Protein AF-A0AAN9KKT0-F1 (afdb_monomer_lite)

Structure (mmCIF, N/CA/C/O backbone):
data_AF-A0AAN9KKT0-F1
#
_entry.id   AF-A0AAN9KKT0-F1
#
loop_
_atom_site.group_PDB
_atom_site.id
_atom_site.type_symbol
_atom_site.label_atom_id
_atom_site.label_alt_id
_atom_site.label_comp_id
_atom_site.label_asym_id
_atom_site.label_entity_id
_atom_site.label_seq_id
_atom_site.pdbx_PDB_ins_code
_atom_site.Cartn_x
_atom_site.Cartn_y
_atom_site.Cartn_z
_atom_site.occupancy
_atom_site.B_iso_or_equiv
_atom_site.auth_seq_id
_atom_site.auth_comp_id
_atom_site.auth_asym_id
_atom_site.auth_atom_id
_atom_site.pdbx_PDB_model_num
ATOM 1 N N . MET A 1 1 ? -0.673 6.287 21.574 1.00 45.97 1 MET A N 1
ATOM 2 C CA . MET A 1 1 ? -1.962 5.770 21.072 1.00 45.97 1 MET A CA 1
ATOM 3 C C . MET A 1 1 ? -1.939 6.005 19.570 1.00 45.97 1 MET A C 1
ATOM 5 O O . MET A 1 1 ? -1.641 7.125 19.184 1.00 45.97 1 MET A O 1
ATOM 9 N N . GLU A 1 2 ? -2.042 4.964 18.741 1.00 56.12 2 GLU A N 1
ATOM 10 C CA . GLU A 1 2 ? -1.977 5.118 17.274 1.00 56.12 2 GLU A CA 1
ATOM 11 C C . GLU A 1 2 ? -3.222 5.914 16.830 1.00 56.12 2 GLU A C 1
ATOM 13 O O . GLU A 1 2 ? -4.337 5.534 17.183 1.00 56.12 2 GLU A O 1
ATOM 18 N N . GLU A 1 3 ? -3.044 7.058 16.163 1.00 74.50 3 GLU A N 1
ATOM 19 C CA . GLU A 1 3 ? -4.158 7.914 15.727 1.00 74.50 3 GLU A CA 1
ATOM 20 C C . GLU A 1 3 ? -4.875 7.251 14.545 1.00 74.50 3 GLU A C 1
ATOM 22 O O . GLU A 1 3 ? -4.300 7.064 13.473 1.00 74.50 3 GLU A O 1
ATOM 27 N N . TRP A 1 4 ? -6.128 6.850 14.755 1.00 85.38 4 TRP A N 1
ATOM 28 C CA . TRP A 1 4 ? -7.004 6.364 13.690 1.00 85.38 4 TRP A CA 1
ATOM 29 C C . TRP A 1 4 ? -7.695 7.557 13.036 1.00 85.38 4 TRP A C 1
ATOM 31 O O . TRP A 1 4 ? -8.207 8.424 13.742 1.00 85.38 4 TRP A O 1
ATOM 41 N N . GLY A 1 5 ? -7.744 7.582 11.705 1.00 87.12 5 GLY A N 1
ATOM 42 C CA . GLY A 1 5 ? -8.541 8.552 10.967 1.00 87.12 5 GLY A CA 1
ATOM 43 C C . GLY A 1 5 ? -10.008 8.133 10.855 1.00 87.12 5 GLY A C 1
ATOM 44 O O . GLY A 1 5 ? -10.394 6.995 11.142 1.00 87.12 5 GLY A O 1
ATOM 45 N N . THR A 1 6 ? -10.839 9.056 10.366 1.00 90.25 6 THR A N 1
ATOM 46 C CA . THR A 1 6 ? -12.280 8.831 10.144 1.00 90.25 6 THR A CA 1
ATOM 47 C C . THR A 1 6 ? -12.550 7.695 9.154 1.00 90.25 6 THR A C 1
ATOM 49 O O . THR A 1 6 ? -13.592 7.045 9.210 1.00 90.25 6 THR A O 1
ATOM 52 N N . TRP A 1 7 ? -11.613 7.426 8.237 1.00 89.06 7 TRP A N 1
ATOM 53 C CA . TRP A 1 7 ? -11.705 6.304 7.308 1.00 89.06 7 TRP A CA 1
ATOM 54 C C . TRP A 1 7 ? -11.554 4.964 8.028 1.00 89.06 7 TRP A C 1
ATOM 56 O O . TRP A 1 7 ? -12.379 4.072 7.843 1.00 89.06 7 TRP A O 1
ATOM 66 N N . GLU A 1 8 ? -10.524 4.820 8.858 1.00 90.31 8 GLU A N 1
ATOM 67 C CA . GLU A 1 8 ? -10.282 3.609 9.638 1.00 90.31 8 GLU A CA 1
ATOM 68 C C . GLU A 1 8 ? -11.444 3.338 10.603 1.00 90.31 8 GLU A C 1
ATOM 70 O O . GLU A 1 8 ? -11.925 2.206 10.695 1.00 90.31 8 GLU A O 1
ATOM 75 N N . GLU A 1 9 ? -11.944 4.383 11.269 1.00 92.44 9 GLU A N 1
ATOM 76 C CA . GLU A 1 9 ? -13.117 4.301 12.144 1.00 92.44 9 GLU A CA 1
ATOM 77 C C . GLU A 1 9 ? -14.378 3.884 11.368 1.00 92.44 9 GLU A C 1
ATOM 79 O O . GLU A 1 9 ? -15.144 3.041 11.840 1.00 92.44 9 GLU A O 1
ATOM 84 N N . LEU A 1 10 ? -14.574 4.399 10.148 1.00 93.44 10 LEU A N 1
ATOM 85 C CA . LEU A 1 10 ? -15.693 4.013 9.285 1.00 93.44 10 LEU A CA 1
ATOM 86 C C . LEU A 1 10 ? -15.617 2.538 8.861 1.00 93.44 10 LEU A C 1
ATOM 88 O O . LEU A 1 10 ? -16.637 1.843 8.847 1.00 93.44 10 LEU A O 1
ATOM 92 N N . VAL A 1 11 ? -14.421 2.048 8.524 1.00 92.25 11 VAL A N 1
ATOM 93 C CA . VAL A 1 11 ? -14.202 0.636 8.173 1.00 92.25 11 VAL A CA 1
ATOM 94 C C . VAL A 1 11 ? -14.481 -0.264 9.379 1.00 92.25 11 VAL A C 1
ATOM 96 O O . VAL A 1 11 ? -15.209 -1.250 9.237 1.00 92.25 11 VAL A O 1
ATOM 99 N N . LEU A 1 12 ? -13.986 0.101 10.569 1.00 93.31 12 LEU A N 1
ATOM 100 C CA . LEU A 1 12 ? -14.282 -0.597 11.825 1.00 93.31 12 LEU A CA 1
ATOM 101 C C . LEU A 1 12 ? -15.780 -0.657 12.100 1.00 93.31 12 LEU A C 1
ATOM 103 O O . LEU A 1 12 ? -16.320 -1.742 12.314 1.00 93.31 12 LEU A O 1
ATOM 107 N N . GLY A 1 13 ? -16.461 0.489 12.044 1.00 93.94 13 GLY A N 1
ATOM 108 C CA . GLY A 1 13 ? -17.899 0.550 12.268 1.00 93.94 13 GLY A CA 1
ATOM 109 C C . GLY A 1 13 ? -18.668 -0.316 11.272 1.00 93.94 13 GLY A C 1
ATOM 110 O O . GLY A 1 13 ? -19.543 -1.082 11.666 1.00 93.94 13 GLY A O 1
ATOM 111 N N . GLY A 1 14 ? -18.279 -0.294 9.995 1.00 93.44 14 GLY A N 1
ATOM 112 C CA . GLY A 1 14 ? -18.892 -1.131 8.967 1.00 93.44 14 GLY A CA 1
ATOM 113 C C . GLY A 1 14 ? -18.712 -2.629 9.217 1.00 93.44 14 GLY A C 1
ATOM 114 O O . GLY A 1 14 ? -19.657 -3.390 9.014 1.00 93.44 14 GLY A O 1
ATOM 115 N N . ALA A 1 15 ? -17.528 -3.057 9.658 1.00 94.31 15 ALA A N 1
ATOM 116 C CA . ALA A 1 15 ? -17.268 -4.454 9.994 1.00 94.31 15 ALA A CA 1
ATOM 117 C C . ALA A 1 15 ? -18.093 -4.900 11.213 1.00 94.31 15 ALA A C 1
ATOM 119 O O . ALA A 1 15 ? -18.741 -5.945 11.163 1.00 94.31 15 ALA A O 1
ATOM 120 N N . VAL A 1 16 ? -18.162 -4.080 12.265 1.00 95.25 16 VAL A N 1
ATOM 121 C CA . VAL A 1 16 ? -18.988 -4.371 13.449 1.00 95.25 16 VAL A CA 1
ATOM 122 C C . VAL A 1 16 ? -20.478 -4.429 13.099 1.00 95.25 16 VAL A C 1
ATOM 124 O O . VAL A 1 16 ? -21.181 -5.303 13.594 1.00 95.25 16 VAL A O 1
ATOM 127 N N . MET A 1 17 ? -20.970 -3.582 12.189 1.00 93.12 17 MET A N 1
ATOM 128 C CA . MET A 1 17 ? -22.363 -3.651 11.719 1.00 93.12 17 MET A CA 1
ATOM 129 C C . MET A 1 17 ? -22.696 -4.959 10.982 1.00 93.12 17 MET A C 1
ATOM 131 O O . MET A 1 17 ? -23.860 -5.348 10.940 1.00 93.12 17 MET A O 1
ATOM 135 N N . ARG A 1 18 ? -21.701 -5.640 10.394 1.00 94.25 18 ARG A N 1
ATOM 136 C CA . ARG A 1 18 ? -21.887 -6.921 9.689 1.00 94.25 18 ARG A CA 1
ATOM 137 C C . ARG A 1 18 ? -21.742 -8.134 10.603 1.00 94.25 18 ARG A C 1
ATOM 139 O O . ARG A 1 18 ? -22.552 -9.050 10.513 1.00 94.25 18 ARG A O 1
ATOM 146 N N . TYR A 1 19 ? -20.708 -8.155 11.444 1.00 94.00 19 TYR A N 1
ATOM 147 C CA . TYR A 1 19 ? -20.338 -9.336 12.240 1.00 94.00 19 TYR A CA 1
ATOM 148 C C . TYR A 1 19 ? -20.713 -9.230 13.721 1.00 94.00 19 TYR A C 1
ATOM 150 O O . TYR A 1 19 ? -20.638 -10.214 14.454 1.00 94.00 19 TYR A O 1
ATOM 158 N N . GLY A 1 20 ? -21.126 -8.047 14.175 1.00 93.56 20 GLY A N 1
ATOM 159 C CA . GLY A 1 20 ? -21.383 -7.763 15.580 1.00 93.56 20 GLY A CA 1
ATOM 160 C C . GLY A 1 20 ? -20.103 -7.669 16.414 1.00 93.56 20 GLY A C 1
ATOM 161 O O . GLY A 1 20 ? -18.992 -7.552 15.901 1.00 93.56 20 GLY A O 1
ATOM 162 N N . THR A 1 21 ? -20.274 -7.707 17.737 1.00 94.94 21 THR A N 1
ATOM 163 C CA . THR A 1 21 ? -19.194 -7.552 18.731 1.00 94.94 21 THR A CA 1
ATOM 164 C C . THR A 1 21 ? -18.846 -8.857 19.456 1.00 94.94 21 THR A C 1
ATOM 166 O O . THR A 1 21 ? -18.197 -8.818 20.501 1.00 94.94 21 THR A O 1
ATOM 169 N N . GLN A 1 22 ? -19.326 -9.999 18.947 1.00 92.44 22 GLN A N 1
ATOM 170 C CA . GLN A 1 22 ? -19.174 -11.313 19.589 1.00 92.44 22 GLN A CA 1
ATOM 171 C C . GLN A 1 22 ? -17.834 -11.979 19.256 1.00 92.44 22 GLN A C 1
ATOM 173 O O . GLN A 1 22 ? -17.240 -12.615 20.120 1.00 92.44 22 GLN A O 1
ATOM 178 N N . ASP A 1 23 ? -17.337 -11.799 18.028 1.00 92.19 23 ASP A N 1
ATOM 179 C CA . ASP A 1 23 ? -16.043 -12.329 17.593 1.00 92.19 23 ASP A CA 1
ATOM 180 C C . ASP A 1 23 ? -15.210 -11.249 16.891 1.00 92.19 23 ASP A C 1
ATOM 182 O O . ASP A 1 23 ? -15.352 -10.958 15.700 1.00 92.19 23 ASP A O 1
ATOM 186 N N . TRP A 1 24 ? -14.301 -10.653 17.661 1.00 94.88 24 TRP A N 1
ATOM 187 C CA . TRP A 1 24 ? -13.394 -9.607 17.192 1.00 94.88 24 TRP A CA 1
ATOM 188 C C . TRP A 1 24 ? -12.315 -10.122 16.235 1.00 94.88 24 TRP A C 1
ATOM 190 O O . TRP A 1 24 ? -11.680 -9.318 15.554 1.00 94.88 24 TRP A O 1
ATOM 200 N N . SER A 1 25 ? -12.125 -11.440 16.134 1.00 93.12 25 SER A N 1
ATOM 201 C CA . SER A 1 25 ? -11.151 -12.048 15.223 1.00 93.12 25 SER A CA 1
ATOM 202 C C . SER A 1 25 ? -11.542 -11.818 13.767 1.00 93.12 25 SER A C 1
ATOM 204 O O . SER A 1 25 ? -10.697 -11.466 12.945 1.00 93.12 25 SER A O 1
ATOM 206 N N . ILE A 1 26 ? -12.835 -11.953 13.457 1.00 91.69 26 ILE A N 1
ATOM 207 C CA . ILE A 1 26 ? -13.377 -11.745 12.108 1.00 91.69 26 ILE A CA 1
ATOM 208 C C . ILE A 1 26 ? -13.319 -10.259 11.734 1.00 91.69 26 ILE A C 1
ATOM 210 O O . ILE A 1 26 ? -12.900 -9.916 10.629 1.00 91.69 26 ILE A O 1
ATOM 214 N N . VAL A 1 27 ? -13.667 -9.375 12.676 1.00 93.25 27 VAL A N 1
ATOM 215 C CA . VAL A 1 27 ? -13.578 -7.916 12.495 1.00 93.25 27 VAL A CA 1
ATOM 216 C C . VAL A 1 27 ? -12.133 -7.500 12.219 1.00 93.25 27 VAL A C 1
ATOM 218 O O . VAL A 1 27 ? -11.865 -6.830 11.223 1.00 93.25 27 VAL A O 1
ATOM 221 N N . ALA A 1 28 ? -11.188 -7.943 13.052 1.00 90.94 28 ALA A N 1
ATOM 222 C CA . ALA A 1 28 ? -9.773 -7.649 12.864 1.00 90.94 28 ALA A CA 1
ATOM 223 C C . ALA A 1 28 ? -9.263 -8.178 11.519 1.00 90.94 28 ALA A C 1
ATOM 225 O O . ALA A 1 28 ? -8.614 -7.436 10.787 1.00 90.94 28 ALA A O 1
ATOM 226 N N . LEU A 1 29 ? -9.600 -9.420 11.152 1.00 87.81 29 LEU A N 1
ATOM 227 C CA . LEU A 1 29 ? -9.201 -10.002 9.871 1.00 87.81 29 LEU A CA 1
ATOM 228 C C . LEU A 1 29 ? -9.711 -9.171 8.688 1.00 87.81 29 LEU A C 1
ATOM 230 O O . LEU A 1 29 ? -8.945 -8.873 7.772 1.00 87.81 29 LEU A O 1
ATOM 234 N N . GLU A 1 30 ? -10.975 -8.747 8.709 1.00 88.00 30 GLU A N 1
ATOM 235 C CA . GLU A 1 30 ? -11.519 -7.905 7.645 1.00 88.00 30 GLU A CA 1
ATOM 236 C C . GLU A 1 30 ? -10.774 -6.574 7.542 1.00 88.00 30 GLU A C 1
ATOM 238 O O . GLU A 1 30 ? -10.353 -6.197 6.444 1.00 88.00 30 GLU A O 1
ATOM 243 N N . LEU A 1 31 ? -10.521 -5.904 8.667 1.00 87.75 31 LEU A N 1
ATOM 244 C CA . LEU A 1 31 ? -9.762 -4.657 8.674 1.00 87.75 31 LEU A CA 1
ATOM 245 C C . LEU A 1 31 ? -8.347 -4.879 8.129 1.00 87.75 31 LEU A C 1
ATOM 247 O O . LEU A 1 31 ? -7.903 -4.135 7.256 1.00 87.75 31 LEU A O 1
ATOM 251 N N . GLN A 1 32 ? -7.660 -5.952 8.522 1.00 84.56 32 GLN A N 1
ATOM 252 C CA . GLN A 1 32 ? -6.346 -6.296 7.964 1.00 84.56 32 GLN A CA 1
ATOM 253 C C . GLN A 1 32 ? -6.376 -6.473 6.436 1.00 84.56 32 GLN A C 1
ATOM 255 O O . GLN A 1 32 ? -5.386 -6.181 5.761 1.00 84.56 32 GLN A O 1
ATOM 260 N N . THR A 1 33 ? -7.502 -6.921 5.869 1.00 77.50 33 THR A N 1
ATOM 261 C CA . THR A 1 33 ? -7.666 -7.052 4.412 1.00 77.50 33 THR A CA 1
ATOM 262 C C . THR A 1 33 ? -8.108 -5.767 3.702 1.00 77.50 33 THR A C 1
ATOM 264 O O . THR A 1 33 ? -7.716 -5.548 2.551 1.00 77.50 33 THR A O 1
ATOM 267 N N . GLN A 1 34 ? -8.904 -4.912 4.354 1.00 72.25 34 GLN A N 1
ATOM 268 C CA . GLN A 1 34 ? -9.498 -3.706 3.760 1.00 72.25 34 GLN A CA 1
ATOM 269 C C . GLN A 1 34 ? -8.635 -2.453 3.933 1.00 72.25 34 GLN A C 1
ATOM 271 O O . GLN A 1 34 ? -8.549 -1.636 3.011 1.00 72.25 34 GLN A O 1
ATOM 276 N N . THR A 1 35 ? -7.940 -2.298 5.062 1.00 63.94 35 THR A N 1
ATOM 277 C CA . THR A 1 35 ? -7.017 -1.176 5.268 1.00 63.94 35 THR A CA 1
ATOM 278 C C . THR A 1 35 ? -5.709 -1.424 4.519 1.00 63.94 35 THR A C 1
ATOM 280 O O . THR A 1 35 ? -4.770 -2.031 5.016 1.00 63.94 35 THR A O 1
ATOM 283 N N . ARG A 1 36 ? -5.615 -0.911 3.287 1.00 59.66 36 ARG A N 1
ATOM 284 C CA . ARG A 1 36 ? -4.360 -0.889 2.507 1.00 59.66 36 ARG A CA 1
ATOM 285 C C . ARG A 1 36 ? -3.324 0.130 3.011 1.00 59.66 36 ARG A C 1
ATOM 287 O O . ARG A 1 36 ? -2.250 0.221 2.422 1.00 59.66 36 ARG A O 1
ATOM 294 N N . ILE A 1 37 ? -3.657 0.911 4.039 1.00 49.88 37 ILE A N 1
ATOM 295 C CA . ILE A 1 37 ? -2.885 2.081 4.491 1.00 49.88 37 ILE A CA 1
ATOM 296 C C . ILE A 1 37 ? -2.374 1.902 5.928 1.00 49.88 37 ILE A C 1
ATOM 298 O O . ILE A 1 37 ? -1.235 2.272 6.217 1.00 49.88 37 ILE A O 1
ATOM 302 N N . VAL A 1 38 ? -3.151 1.254 6.800 1.00 56.22 38 VAL A N 1
ATOM 303 C CA . VAL A 1 38 ? -2.700 0.863 8.141 1.00 56.22 38 VAL A CA 1
ATOM 304 C C . VAL A 1 38 ? -1.909 -0.436 8.030 1.00 56.22 38 VAL A C 1
ATOM 306 O O . VAL A 1 38 ? -2.288 -1.340 7.287 1.00 56.22 38 VAL A O 1
ATOM 309 N N . SER A 1 39 ? -0.776 -0.520 8.730 1.00 58.59 39 SER A N 1
ATOM 310 C CA . SER A 1 39 ? 0.015 -1.751 8.793 1.00 58.59 39 SER A CA 1
ATOM 311 C C . SER A 1 39 ? -0.912 -2.908 9.197 1.00 58.59 39 SER A C 1
ATOM 313 O O . SER A 1 39 ? -1.439 -2.869 10.309 1.00 58.59 39 SER A O 1
ATOM 315 N N . PRO A 1 40 ? -1.091 -3.962 8.374 1.00 58.16 40 PRO A N 1
ATOM 316 C CA . PRO A 1 40 ? -2.002 -5.077 8.676 1.00 58.16 40 PRO A CA 1
ATOM 317 C C . PRO A 1 40 ? -1.649 -5.824 9.970 1.00 58.16 40 PRO A C 1
ATOM 319 O O . PRO A 1 40 ? -2.335 -6.746 10.3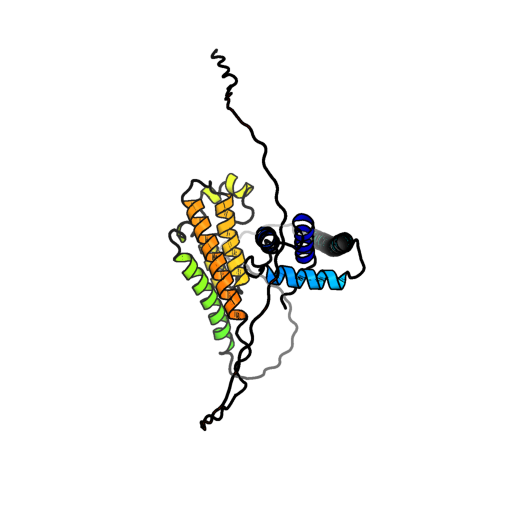82 1.00 58.16 40 PRO A O 1
ATOM 322 N N . PHE A 1 41 ? -0.533 -5.472 10.600 1.00 57.44 41 PHE A N 1
ATOM 323 C CA . PHE A 1 41 ? 0.026 -6.164 11.740 1.00 57.44 41 PHE A CA 1
ATOM 324 C C . PHE A 1 41 ? -0.188 -5.457 13.084 1.00 57.44 41 PHE A C 1
ATOM 326 O O . PHE A 1 41 ? 0.205 -6.032 14.095 1.00 57.44 41 PHE A O 1
ATOM 333 N N . THR A 1 42 ? -0.765 -4.248 13.108 1.00 67.81 42 THR A N 1
ATOM 334 C CA . THR A 1 42 ? -1.146 -3.545 14.354 1.00 67.81 42 THR A CA 1
ATOM 335 C C . THR A 1 42 ? -2.634 -3.693 14.688 1.00 67.81 42 THR A C 1
ATOM 337 O O . THR A 1 42 ? -3.058 -3.388 15.798 1.00 67.81 42 THR A O 1
ATOM 340 N N . LEU A 1 43 ? -3.425 -4.229 13.757 1.00 81.06 43 LEU A N 1
ATOM 341 C CA . LEU A 1 43 ? -4.857 -4.476 13.907 1.00 81.06 43 LEU A CA 1
ATOM 342 C C . LEU A 1 43 ? -5.114 -5.841 14.545 1.00 81.06 43 LEU A C 1
ATOM 344 O O . LEU A 1 43 ? -5.411 -6.816 13.857 1.00 81.06 43 LEU A O 1
ATOM 348 N N . THR A 1 44 ? -4.970 -5.920 15.865 1.00 88.19 44 THR A N 1
ATOM 349 C CA . THR A 1 44 ? -5.380 -7.106 16.628 1.00 88.19 44 THR A CA 1
ATOM 350 C C . THR A 1 44 ? -6.856 -7.006 17.038 1.00 88.19 44 THR A C 1
ATOM 352 O O . THR A 1 44 ? -7.418 -5.901 17.036 1.00 88.19 44 THR A O 1
ATOM 355 N N . PRO A 1 45 ? -7.510 -8.129 17.392 1.00 92.88 45 PRO A N 1
ATOM 356 C CA . PRO A 1 45 ? -8.869 -8.119 17.939 1.00 92.88 45 PRO A CA 1
ATOM 357 C C . PRO A 1 45 ? -9.027 -7.150 19.119 1.00 92.88 45 PRO A C 1
ATOM 359 O O . PRO A 1 45 ? -10.015 -6.421 19.200 1.00 92.88 45 PRO A O 1
ATOM 362 N N . GLU A 1 46 ? -8.018 -7.076 19.987 1.00 91.44 46 GLU A N 1
ATOM 363 C CA . GLU A 1 46 ? -7.998 -6.215 21.171 1.00 91.44 46 GLU A CA 1
ATOM 364 C C . GLU A 1 46 ? -7.957 -4.733 20.791 1.00 91.44 46 GLU A C 1
ATOM 366 O O . GLU A 1 46 ? -8.698 -3.931 21.357 1.00 91.44 46 GLU A O 1
ATOM 371 N N . VAL A 1 47 ? -7.143 -4.368 19.794 1.00 90.19 47 VAL A N 1
ATOM 372 C CA . VAL A 1 47 ? -7.059 -2.988 19.292 1.00 90.19 47 VAL A CA 1
ATOM 373 C C . VAL A 1 47 ? -8.377 -2.567 18.640 1.00 90.19 47 VAL A C 1
ATOM 375 O O . VAL A 1 47 ? -8.865 -1.468 18.901 1.00 90.19 47 VAL A O 1
ATOM 378 N N . CYS A 1 48 ? -8.988 -3.446 17.838 1.00 92.00 48 CYS A N 1
ATOM 379 C CA . CYS A 1 48 ? -10.282 -3.175 17.205 1.00 92.00 48 CYS A CA 1
ATOM 380 C C . CYS A 1 48 ? -11.380 -2.960 18.252 1.00 92.00 48 CYS A C 1
ATOM 382 O O . CYS A 1 48 ? -12.163 -2.016 18.143 1.00 92.00 48 CYS A O 1
ATOM 384 N N . LYS A 1 49 ? -11.405 -3.806 19.289 1.00 95.06 49 LYS A N 1
ATOM 385 C CA . LYS A 1 49 ? -12.356 -3.696 20.395 1.00 95.06 49 LYS A CA 1
ATOM 386 C C . LYS A 1 49 ? -12.178 -2.387 21.162 1.00 95.06 49 LYS A C 1
ATOM 388 O O . LYS A 1 49 ? -13.141 -1.639 21.303 1.00 95.06 49 LYS A O 1
ATOM 393 N N . ALA A 1 50 ? -10.955 -2.082 21.598 1.00 93.62 50 ALA A N 1
ATOM 394 C CA . ALA A 1 50 ? -10.660 -0.859 22.343 1.00 93.62 50 ALA A CA 1
ATOM 395 C C . ALA A 1 50 ? -11.037 0.396 21.541 1.00 93.62 50 ALA A C 1
ATOM 397 O O . ALA A 1 50 ? -11.647 1.325 22.074 1.00 93.62 50 ALA A O 1
ATOM 398 N N . LYS A 1 51 ? -10.744 0.404 20.234 1.00 93.00 51 LYS A N 1
ATOM 399 C CA . LYS A 1 51 ? -11.103 1.522 19.361 1.00 93.00 51 LYS A CA 1
ATOM 400 C C . LYS A 1 51 ? -12.614 1.650 19.163 1.00 93.00 51 LYS A C 1
ATOM 402 O O . LYS A 1 51 ? -13.138 2.761 19.152 1.00 93.00 51 LYS A O 1
ATOM 407 N N . TYR A 1 52 ? -13.330 0.536 19.041 1.00 94.25 52 TYR A N 1
ATOM 408 C CA . TYR A 1 52 ? -14.788 0.559 18.947 1.00 94.25 52 TYR A CA 1
ATOM 409 C C . TYR A 1 52 ? -15.440 1.070 20.237 1.00 94.25 52 TYR A C 1
ATOM 411 O O . TYR A 1 52 ? -16.415 1.814 20.174 1.00 94.25 52 TYR A O 1
ATOM 419 N N . GLU A 1 53 ? -14.902 0.719 21.404 1.00 94.62 53 GLU A N 1
ATOM 420 C CA . GLU A 1 53 ? -15.376 1.238 22.692 1.00 94.62 53 GLU A CA 1
ATOM 421 C C . GLU A 1 53 ? -15.168 2.756 22.805 1.00 94.62 53 GLU A C 1
ATOM 423 O O . GLU A 1 53 ? -16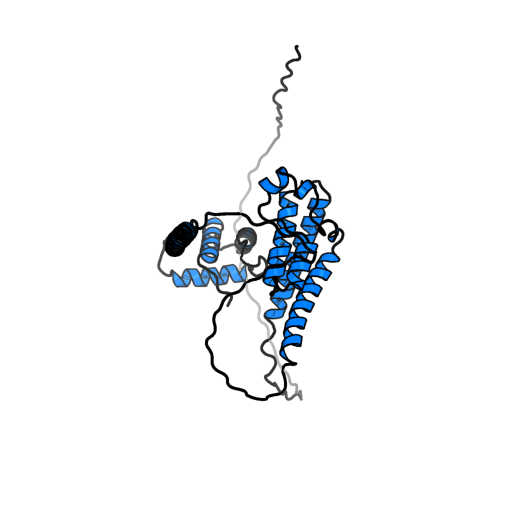.081 3.471 23.224 1.00 94.62 53 GLU A O 1
ATOM 428 N N . GLU A 1 54 ? -14.019 3.271 22.353 1.00 94.06 54 GLU A N 1
ATOM 429 C CA . GLU A 1 54 ? -13.768 4.715 22.245 1.00 94.06 54 GLU A CA 1
ATOM 430 C C . GLU A 1 54 ? -14.797 5.394 21.325 1.00 94.06 54 GLU A C 1
ATOM 432 O O . GLU A 1 54 ? -15.412 6.396 21.699 1.00 94.06 54 GLU A O 1
ATOM 437 N N . LEU A 1 55 ? -15.038 4.812 20.147 1.00 93.06 55 LEU A N 1
ATOM 438 C CA . LEU A 1 55 ? -16.002 5.311 19.169 1.00 93.06 55 LEU A CA 1
ATOM 439 C C . LEU A 1 55 ? -17.427 5.316 19.742 1.00 93.06 55 LEU A C 1
ATOM 441 O O . LEU A 1 55 ? -18.146 6.308 19.648 1.00 93.06 55 LEU A O 1
ATOM 445 N N . ARG A 1 56 ? -17.828 4.238 20.424 1.00 93.38 56 ARG A N 1
ATOM 446 C CA . ARG A 1 56 ? -19.129 4.137 21.101 1.00 93.38 56 ARG A CA 1
ATOM 447 C C . ARG A 1 56 ? -19.284 5.140 22.231 1.00 93.38 56 ARG A C 1
ATOM 449 O O . ARG A 1 56 ? -20.392 5.624 22.445 1.00 93.38 56 ARG A O 1
ATOM 456 N N . LYS A 1 57 ? -18.202 5.468 22.937 1.00 94.06 57 LYS A N 1
ATOM 457 C CA . LYS A 1 57 ? -18.206 6.529 23.946 1.00 94.06 57 LYS A CA 1
ATOM 458 C C . LYS A 1 57 ? -18.381 7.903 23.296 1.00 94.06 57 LYS A C 1
ATOM 460 O O . LYS A 1 57 ? -19.183 8.695 23.784 1.00 94.06 57 LYS A O 1
ATOM 465 N N . ARG A 1 58 ? -17.693 8.161 22.177 1.00 93.56 58 ARG A N 1
ATOM 466 C CA . ARG A 1 58 ? -17.785 9.422 21.417 1.00 93.56 58 ARG A CA 1
ATOM 467 C C . ARG A 1 58 ? -19.209 9.708 20.937 1.00 93.56 58 ARG A C 1
ATOM 469 O O . ARG A 1 58 ? -19.670 10.835 21.054 1.00 93.56 58 ARG A O 1
ATOM 476 N N . TYR A 1 59 ? -19.919 8.681 20.475 1.00 91.94 59 TYR A N 1
ATOM 477 C CA . TYR A 1 59 ? -21.317 8.783 20.041 1.00 91.94 59 TYR A CA 1
ATOM 478 C C . TYR A 1 59 ? -22.307 8.201 21.065 1.00 91.94 59 TYR A C 1
ATOM 480 O O . TYR A 1 59 ? -23.354 7.660 20.694 1.00 91.94 59 TYR A O 1
ATOM 488 N N . SER A 1 60 ? -21.983 8.263 22.362 1.00 91.12 60 SER A N 1
ATOM 489 C CA . SER A 1 60 ? -22.884 7.761 23.405 1.00 91.12 60 SER A CA 1
ATOM 490 C C . SER A 1 60 ? -24.252 8.456 23.331 1.00 91.12 60 SER A C 1
ATOM 492 O O . SER A 1 60 ? -24.341 9.655 23.079 1.00 91.12 60 SER A O 1
ATOM 494 N N . GLY A 1 61 ? -25.336 7.687 23.474 1.00 89.50 61 GLY A N 1
ATOM 495 C CA . GLY A 1 61 ? -26.705 8.203 23.336 1.00 89.50 61 GLY A CA 1
ATOM 496 C C . GLY A 1 61 ? -27.194 8.416 21.895 1.00 89.50 61 GLY A C 1
ATOM 497 O O . GLY A 1 61 ? -28.361 8.746 21.713 1.00 89.50 61 GLY A O 1
ATOM 498 N N . CYS A 1 62 ? -26.366 8.176 20.869 1.00 90.44 62 CYS A N 1
ATOM 499 C CA . CYS A 1 62 ? -26.783 8.254 19.468 1.00 90.44 62 CYS A CA 1
ATOM 500 C C . CYS A 1 62 ? -27.085 6.851 18.895 1.00 90.44 62 CYS A C 1
ATOM 502 O O . CYS A 1 62 ? -26.160 6.063 18.663 1.00 90.44 62 CYS A O 1
ATOM 504 N N . PRO A 1 63 ? -28.360 6.496 18.637 1.00 85.19 63 PRO A N 1
ATOM 505 C CA . PRO A 1 63 ? -28.697 5.217 18.011 1.00 85.19 63 PRO A CA 1
ATOM 506 C C . PRO A 1 63 ? -28.218 5.138 16.551 1.00 85.19 63 PRO A C 1
ATOM 508 O O . PRO A 1 63 ? -27.894 4.051 16.083 1.00 85.19 63 PRO A O 1
ATOM 511 N N . ALA A 1 64 ? -28.090 6.283 15.872 1.00 92.88 64 ALA A N 1
ATOM 512 C CA . ALA A 1 64 ? -27.610 6.421 14.493 1.00 92.88 64 ALA A CA 1
ATOM 513 C C . ALA A 1 64 ? -26.115 6.799 14.409 1.00 92.88 64 ALA A C 1
ATOM 515 O O . ALA A 1 64 ? -25.681 7.495 13.493 1.00 92.88 64 ALA A O 1
ATOM 516 N N . TRP A 1 65 ? -25.307 6.378 15.390 1.00 93.94 65 TRP A N 1
ATOM 517 C CA . TRP A 1 65 ? -23.890 6.756 15.489 1.00 93.94 65 TRP A CA 1
ATOM 518 C C . TRP A 1 65 ? -23.078 6.444 14.222 1.00 93.94 65 TRP A C 1
AT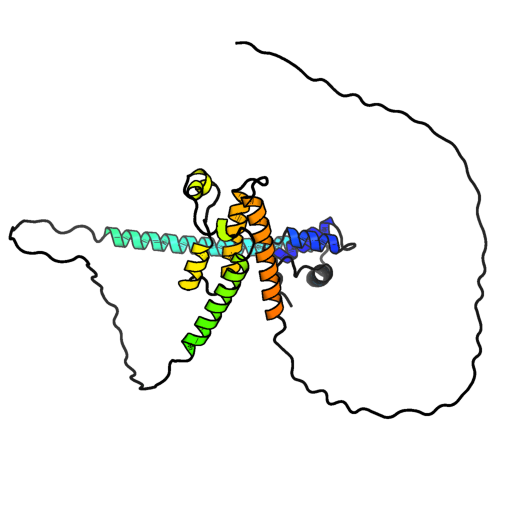OM 520 O O . TRP A 1 65 ? -22.148 7.172 13.881 1.00 93.94 65 TRP A O 1
ATOM 530 N N . PHE A 1 66 ? -23.422 5.365 13.516 1.00 94.38 66 PHE A N 1
ATOM 531 C CA . PHE A 1 66 ? -22.703 4.950 12.317 1.00 94.38 66 PHE A CA 1
ATOM 532 C C . PHE A 1 66 ? -23.020 5.848 11.112 1.00 94.38 66 PHE A C 1
ATOM 534 O O . PHE A 1 66 ? -22.137 6.157 10.311 1.00 94.38 66 PHE A O 1
ATOM 541 N N . GLU A 1 67 ? -24.262 6.314 10.995 1.00 94.25 67 GLU A N 1
ATOM 542 C CA . GLU A 1 67 ? -24.690 7.305 10.008 1.00 94.25 67 GLU A CA 1
ATOM 543 C C . GLU A 1 67 ? -24.021 8.661 10.250 1.00 94.25 67 GLU A C 1
ATOM 545 O O . GLU A 1 67 ? -23.565 9.289 9.293 1.00 94.25 67 GLU A O 1
ATOM 550 N N . GLU A 1 68 ? -23.877 9.081 11.509 1.00 94.69 68 GLU A N 1
ATOM 551 C CA . GLU A 1 68 ? -23.138 10.304 11.848 1.00 94.69 68 GLU A CA 1
ATOM 552 C C . GLU A 1 68 ? -21.650 10.187 11.494 1.00 94.69 68 GLU A C 1
ATOM 554 O O . GLU A 1 68 ? -21.092 11.091 10.874 1.00 94.69 68 GLU A O 1
ATOM 559 N N . LEU A 1 69 ? -21.024 9.035 11.752 1.00 94.06 69 LEU A N 1
ATOM 560 C CA . LEU A 1 69 ? -19.645 8.772 11.332 1.00 94.06 69 LEU A CA 1
ATOM 561 C C . LEU A 1 69 ? -19.481 8.794 9.800 1.00 94.06 69 LEU A C 1
ATOM 563 O O . LEU A 1 69 ? -18.511 9.339 9.269 1.00 94.06 69 LEU A O 1
ATOM 567 N N . ARG A 1 70 ? -20.449 8.239 9.055 1.00 95.12 70 ARG A N 1
ATOM 568 C CA . ARG A 1 70 ? -20.485 8.343 7.584 1.00 95.12 70 ARG A CA 1
ATOM 569 C C . ARG A 1 70 ? -20.574 9.797 7.138 1.00 95.12 70 ARG A C 1
ATOM 571 O O . ARG A 1 70 ? -19.846 10.198 6.231 1.00 95.12 70 ARG A O 1
ATOM 578 N N . LYS A 1 71 ? -21.458 10.580 7.756 1.00 94.56 71 LYS A N 1
ATOM 579 C CA . LYS A 1 71 ? -21.655 11.999 7.445 1.00 94.56 71 LYS A CA 1
ATOM 580 C C . LYS A 1 71 ? -20.387 12.806 7.710 1.00 94.56 71 LYS A C 1
ATOM 582 O O . LYS A 1 71 ? -20.008 13.617 6.868 1.00 94.56 71 LYS A O 1
ATOM 587 N N . GLU A 1 72 ? -19.701 12.534 8.814 1.00 93.88 72 GLU A N 1
ATOM 588 C CA . GLU A 1 72 ? -18.419 13.149 9.155 1.00 93.88 72 GLU A CA 1
ATOM 589 C C . GLU A 1 72 ? -17.345 12.839 8.106 1.00 93.88 72 GLU A C 1
ATOM 591 O O . GLU A 1 72 ? -16.730 13.762 7.565 1.00 93.88 72 GLU A O 1
ATOM 596 N N . ARG A 1 73 ? -17.196 11.567 7.709 1.00 94.56 73 ARG A N 1
ATOM 597 C CA . ARG A 1 73 ? -16.255 11.186 6.643 1.00 94.56 73 ARG A CA 1
ATOM 598 C C . ARG A 1 73 ? -16.576 11.875 5.316 1.00 94.56 73 ARG A C 1
ATOM 600 O O . ARG A 1 73 ? -15.670 12.323 4.614 1.00 94.56 73 ARG A O 1
ATOM 607 N N . VAL A 1 74 ? -17.856 11.956 4.951 1.00 95.81 74 VAL A N 1
ATOM 608 C CA . VAL A 1 74 ? -18.300 12.643 3.728 1.00 95.81 74 VAL A CA 1
ATOM 609 C C . VAL A 1 74 ? -17.988 14.138 3.799 1.00 95.81 74 VAL A C 1
ATOM 611 O O . VAL A 1 74 ? -17.528 14.702 2.810 1.00 95.81 74 VAL A O 1
ATOM 614 N N . ALA A 1 75 ? -18.201 14.780 4.947 1.00 94.19 75 ALA A N 1
ATOM 615 C CA . ALA A 1 75 ? -17.888 16.193 5.137 1.00 94.19 75 ALA A CA 1
ATOM 616 C C . ALA A 1 75 ? -16.379 16.468 5.036 1.00 94.19 75 ALA A C 1
ATOM 618 O O . ALA A 1 75 ? -15.979 17.432 4.384 1.00 94.19 75 ALA A O 1
ATOM 619 N N . GLU A 1 76 ? -15.537 15.606 5.613 1.00 93.25 76 GLU A N 1
ATOM 620 C CA . GLU A 1 76 ? -14.079 15.698 5.475 1.00 93.25 76 GLU A CA 1
ATOM 621 C C . GLU A 1 76 ? -13.646 15.598 4.007 1.00 93.25 76 GLU A C 1
ATOM 623 O O . GLU A 1 76 ? -12.887 16.438 3.524 1.00 93.25 76 GLU A O 1
ATOM 628 N N . LEU A 1 77 ? -14.177 14.613 3.274 1.00 92.50 77 LEU A N 1
ATOM 629 C CA . LEU A 1 77 ? -13.879 14.433 1.852 1.00 92.50 77 LEU A CA 1
ATOM 630 C C . LEU A 1 77 ? -14.333 15.626 1.003 1.00 92.50 77 LEU A C 1
ATOM 632 O O . LEU A 1 77 ? -13.612 16.021 0.091 1.00 92.50 77 LEU A O 1
ATOM 636 N N . ARG A 1 78 ? -15.496 16.216 1.306 1.00 93.69 78 ARG A N 1
ATOM 637 C CA . ARG A 1 78 ? -15.996 17.413 0.609 1.00 93.69 78 ARG A CA 1
ATOM 638 C C . ARG A 1 78 ? -15.086 18.619 0.822 1.00 93.69 78 ARG A C 1
ATOM 640 O O . ARG A 1 78 ? -14.705 19.244 -0.158 1.00 93.69 78 ARG A O 1
ATOM 647 N N . ARG A 1 79 ? -14.659 18.889 2.063 1.00 94.12 79 ARG A N 1
ATOM 648 C CA . ARG A 1 79 ? -13.700 19.978 2.328 1.00 94.12 79 ARG A CA 1
ATOM 649 C C . ARG A 1 79 ? -12.368 19.751 1.618 1.00 94.12 79 ARG A C 1
ATOM 651 O O . ARG A 1 79 ? -11.803 20.684 1.061 1.00 94.12 79 ARG A O 1
ATOM 658 N N . ALA A 1 80 ? -11.857 18.519 1.635 1.00 90.94 80 ALA A N 1
ATOM 659 C CA . ALA A 1 80 ? -10.609 18.190 0.951 1.00 90.94 80 ALA A CA 1
ATOM 660 C C . ALA A 1 80 ? -10.716 18.400 -0.569 1.00 90.94 80 ALA A C 1
ATOM 662 O O . ALA A 1 80 ? -9.764 18.882 -1.183 1.00 90.94 80 ALA A O 1
ATOM 663 N N . LEU A 1 81 ? -11.873 18.072 -1.156 1.00 93.44 81 LEU A N 1
ATOM 664 C CA . LEU A 1 81 ? -12.153 18.303 -2.570 1.00 93.44 81 LEU A CA 1
ATOM 665 C C . LEU A 1 81 ? -12.188 19.800 -2.895 1.00 93.44 81 LEU A C 1
ATOM 667 O O . LEU A 1 81 ? -11.456 20.232 -3.778 1.00 93.44 81 LEU A O 1
ATOM 671 N N . GLU A 1 82 ? -12.939 20.593 -2.130 1.00 94.38 82 GLU A N 1
ATOM 672 C CA . GLU A 1 82 ? -13.022 22.050 -2.314 1.00 94.38 82 GLU A CA 1
ATOM 673 C C . GLU A 1 82 ? -11.644 22.722 -2.242 1.00 94.38 82 GLU A C 1
ATOM 675 O O . GLU A 1 82 ? -11.301 23.549 -3.088 1.00 94.38 82 GLU A O 1
ATOM 680 N N . LEU A 1 83 ? -10.813 22.325 -1.272 1.00 93.38 83 LEU A N 1
ATOM 681 C CA . LEU A 1 83 ? -9.436 22.814 -1.162 1.00 93.38 83 LEU A CA 1
ATOM 682 C C . LEU A 1 83 ? -8.599 22.451 -2.394 1.00 93.38 83 LEU A C 1
ATOM 684 O O . LEU A 1 83 ? -7.809 23.270 -2.869 1.00 93.38 83 LEU A O 1
ATOM 688 N N . SER A 1 84 ? -8.755 21.231 -2.915 1.00 91.44 84 SER A N 1
ATOM 689 C CA . SER A 1 84 ? -8.029 20.799 -4.109 1.00 91.44 84 SER A CA 1
ATOM 690 C C . SER A 1 84 ? -8.500 21.512 -5.375 1.00 91.44 84 SER A C 1
ATOM 692 O O . SER A 1 84 ? -7.655 21.918 -6.168 1.00 91.44 84 SER A O 1
ATOM 694 N N . ASP A 1 85 ? -9.803 21.745 -5.531 1.00 91.62 85 ASP A N 1
ATOM 695 C CA . ASP A 1 85 ? -10.374 22.455 -6.677 1.00 91.62 85 ASP A CA 1
ATOM 696 C C . ASP A 1 85 ? -9.919 23.920 -6.693 1.00 91.62 85 ASP A C 1
ATOM 698 O O . ASP A 1 85 ? -9.506 24.434 -7.732 1.00 91.62 85 ASP A O 1
ATOM 702 N N . GLY A 1 86 ? -9.873 24.575 -5.526 1.00 92.06 86 GLY A N 1
ATOM 703 C CA . GLY A 1 86 ? -9.308 25.921 -5.398 1.00 92.06 86 GLY A CA 1
ATOM 704 C C . GLY A 1 86 ? -7.818 25.981 -5.759 1.00 92.06 86 GLY A C 1
ATOM 705 O O . GLY A 1 86 ? -7.376 26.903 -6.450 1.00 92.06 86 GLY A O 1
ATOM 706 N N . ALA A 1 87 ? -7.035 24.980 -5.347 1.00 93.19 87 ALA A N 1
ATOM 707 C CA . ALA A 1 87 ? -5.622 24.883 -5.711 1.00 93.19 87 ALA A CA 1
ATOM 708 C C . ALA A 1 87 ? -5.430 24.642 -7.217 1.00 93.19 87 ALA A C 1
ATOM 710 O O . ALA A 1 87 ? -4.540 25.243 -7.818 1.00 93.19 87 ALA A O 1
ATOM 711 N N . ILE A 1 88 ? -6.270 23.804 -7.830 1.00 93.38 88 ILE A N 1
ATOM 712 C CA . ILE A 1 88 ? -6.276 23.574 -9.279 1.00 93.38 88 ILE A CA 1
ATOM 713 C C . ILE A 1 88 ? -6.577 24.884 -10.006 1.00 93.38 88 ILE A C 1
ATOM 715 O O . ILE A 1 88 ? -5.776 25.285 -10.845 1.00 93.38 88 ILE A O 1
ATOM 719 N N . GLY A 1 89 ? -7.633 25.605 -9.622 1.00 91.19 89 GLY A N 1
ATOM 720 C CA . GLY A 1 89 ? -7.978 26.887 -10.244 1.00 91.19 89 GLY A CA 1
ATOM 721 C C . GLY A 1 89 ? -6.862 27.933 -10.124 1.00 91.19 89 GLY A C 1
ATOM 722 O O . GLY A 1 89 ? -6.534 28.617 -11.092 1.00 91.19 89 GLY A O 1
ATOM 723 N N . SER A 1 90 ? -6.201 28.017 -8.963 1.00 92.69 90 SER A N 1
ATOM 724 C CA . SER A 1 90 ? -5.039 28.900 -8.777 1.00 92.69 90 SER A CA 1
ATOM 725 C C . SER A 1 90 ? -3.858 28.514 -9.679 1.00 92.69 90 SER A C 1
ATOM 727 O O . SER A 1 90 ? -3.199 29.384 -10.257 1.00 92.69 90 SER A O 1
ATOM 729 N N . LEU A 1 91 ? -3.594 27.213 -9.833 1.00 90.12 91 LEU A N 1
ATOM 730 C CA . LEU A 1 91 ? -2.542 26.709 -10.716 1.00 90.12 91 LEU A CA 1
ATOM 731 C C . LEU A 1 91 ? -2.869 26.943 -12.195 1.00 90.12 91 LEU A C 1
ATOM 733 O O . LEU A 1 91 ? -1.972 27.312 -12.951 1.00 90.12 91 LEU A O 1
ATOM 737 N N . GLU A 1 92 ? -4.124 26.764 -12.603 1.00 89.88 92 GLU A N 1
ATOM 738 C CA . GLU A 1 92 ? -4.596 27.037 -13.963 1.00 89.88 92 GLU A CA 1
ATOM 739 C C . GLU A 1 92 ? -4.449 28.522 -14.316 1.00 89.88 92 GLU A C 1
ATOM 741 O O . GLU A 1 92 ? -3.870 28.844 -15.353 1.00 89.88 92 GLU A O 1
ATOM 746 N N . ALA A 1 93 ? -4.847 29.433 -13.421 1.00 93.19 93 ALA A N 1
ATOM 747 C CA . ALA A 1 93 ? -4.662 30.874 -13.619 1.00 93.19 93 ALA A CA 1
ATOM 748 C C . ALA A 1 93 ? -3.179 31.252 -13.782 1.00 93.19 93 ALA A C 1
ATOM 750 O O . ALA A 1 93 ? -2.806 32.032 -14.661 1.00 93.19 93 ALA A O 1
ATOM 751 N N . LYS A 1 94 ? -2.303 30.655 -12.966 1.00 93.81 94 LYS A N 1
ATOM 752 C CA . LYS A 1 94 ? -0.856 30.884 -13.053 1.00 93.81 94 LYS A CA 1
ATOM 753 C C . LYS A 1 94 ? -0.256 30.328 -14.346 1.00 93.81 94 LYS A C 1
ATOM 755 O O . LYS A 1 94 ? 0.669 30.922 -14.895 1.00 93.81 94 LYS A O 1
ATOM 760 N N . LEU A 1 95 ? -0.778 29.205 -14.838 1.00 92.00 95 LEU A N 1
ATOM 761 C CA . LEU A 1 95 ? -0.367 28.612 -16.107 1.00 92.00 95 LEU A CA 1
ATOM 762 C C . LEU A 1 95 ? -0.717 29.522 -17.292 1.00 92.00 95 LEU A C 1
ATOM 764 O O . LEU A 1 95 ? 0.105 29.672 -18.192 1.00 92.00 95 LEU A O 1
ATOM 768 N N . GLU A 1 96 ? -1.894 30.149 -17.279 1.00 91.31 96 GLU A N 1
ATOM 769 C CA . GLU A 1 96 ? -2.300 31.087 -18.331 1.00 91.31 96 GLU A CA 1
ATOM 770 C C . GLU A 1 96 ? -1.493 32.391 -18.302 1.00 91.31 96 GLU A C 1
ATOM 772 O O . GLU A 1 96 ? -1.019 32.825 -19.350 1.00 91.31 96 GLU A O 1
ATOM 777 N N . SER A 1 97 ? -1.205 32.952 -17.121 1.00 90.56 97 SER A N 1
ATOM 778 C CA . SER A 1 97 ? -0.313 34.122 -16.999 1.00 90.56 97 SER A CA 1
ATOM 779 C C . SER A 1 97 ? 1.075 33.847 -17.589 1.00 90.56 97 SER A C 1
ATOM 781 O O . SER A 1 97 ? 1.599 34.637 -18.368 1.00 90.56 97 SER A O 1
ATOM 783 N N . LEU A 1 98 ? 1.655 32.684 -17.277 1.00 89.31 98 LEU A N 1
ATOM 784 C CA . LEU A 1 98 ? 2.973 32.291 -17.785 1.00 89.31 98 LEU A CA 1
ATOM 785 C C . LEU A 1 98 ? 2.976 31.982 -19.290 1.00 89.31 98 LEU A C 1
ATOM 787 O O . LEU A 1 98 ? 4.021 32.085 -19.934 1.00 89.31 98 LEU A O 1
ATOM 791 N N . LYS A 1 99 ? 1.840 31.572 -19.868 1.00 84.25 99 LYS A N 1
ATOM 792 C CA . LYS A 1 99 ? 1.702 31.430 -21.325 1.00 84.25 99 LYS A CA 1
ATOM 793 C C . LYS A 1 99 ? 1.620 32.792 -22.008 1.00 84.25 99 LYS A C 1
ATOM 795 O O . LYS A 1 99 ? 2.305 32.971 -23.012 1.00 84.25 99 LYS A O 1
ATOM 800 N N . ALA A 1 100 ? 0.846 33.726 -21.452 1.00 84.12 100 ALA A N 1
ATOM 801 C CA . ALA A 1 100 ? 0.707 35.082 -21.981 1.00 84.12 100 ALA A CA 1
ATOM 802 C C . ALA A 1 100 ? 2.055 35.828 -22.005 1.00 84.12 100 ALA A C 1
ATOM 804 O O . ALA A 1 100 ? 2.441 36.379 -23.033 1.00 84.12 100 ALA A O 1
ATOM 805 N N . GLU A 1 101 ? 2.850 35.720 -20.935 1.00 76.56 101 GLU A N 1
ATOM 806 C CA . GLU A 1 101 ? 4.202 36.303 -20.867 1.00 76.56 101 GLU A CA 1
ATOM 807 C C . GLU A 1 101 ? 5.192 35.686 -21.876 1.00 76.56 101 GLU A C 1
ATOM 809 O O . GLU A 1 101 ? 6.203 36.296 -22.230 1.00 76.56 101 GLU A O 1
ATOM 814 N N . LYS A 1 102 ? 4.930 34.461 -22.350 1.00 70.88 102 LYS A N 1
ATOM 815 C CA . LYS A 1 102 ? 5.790 33.761 -23.313 1.00 70.88 102 LYS A CA 1
ATOM 816 C C . LYS A 1 102 ? 5.458 34.106 -24.767 1.00 70.88 102 LYS A C 1
ATOM 818 O O . LYS A 1 102 ? 6.346 34.001 -25.610 1.00 70.88 102 LYS A O 1
ATOM 823 N N . SER A 1 103 ? 4.226 34.528 -25.057 1.00 59.50 103 SER A N 1
ATOM 824 C CA . SER A 1 103 ? 3.830 35.038 -26.378 1.00 59.50 103 SER A CA 1
ATOM 825 C C . SER A 1 103 ? 4.293 36.473 -26.652 1.00 59.50 103 SER A C 1
ATOM 827 O O . SER A 1 103 ? 4.380 36.849 -27.811 1.00 59.50 103 SER A O 1
ATOM 829 N N . GLU A 1 104 ? 4.656 37.254 -25.630 1.00 58.56 104 GLU A N 1
ATOM 830 C CA . GLU A 1 104 ? 5.115 38.648 -25.795 1.00 58.56 104 GLU A CA 1
ATOM 831 C C . GLU A 1 104 ? 6.638 38.795 -26.013 1.00 58.56 104 GLU A C 1
ATOM 833 O O . GLU A 1 104 ? 7.148 39.906 -26.127 1.00 58.56 104 GLU A O 1
ATOM 838 N N . LYS A 1 105 ? 7.395 37.688 -26.087 1.00 57.47 105 LYS A N 1
ATOM 839 C CA . LYS A 1 105 ? 8.869 37.686 -26.247 1.00 57.47 105 LYS A CA 1
ATOM 840 C C . LYS A 1 105 ? 9.385 37.064 -27.550 1.00 57.47 105 LYS A C 1
ATOM 842 O O . LYS A 1 105 ? 10.540 36.647 -27.614 1.00 57.47 105 LYS A O 1
ATOM 847 N N . GLY A 1 106 ? 8.557 37.001 -28.585 1.00 55.84 106 GLY A N 1
ATOM 848 C CA . GLY A 1 106 ? 8.975 36.532 -29.902 1.00 55.84 106 GLY A CA 1
ATOM 849 C C . GLY A 1 106 ? 8.366 37.379 -30.999 1.00 55.84 106 GLY A C 1
ATOM 850 O O . GLY A 1 106 ? 7.274 37.057 -31.437 1.00 55.84 106 GLY A O 1
ATOM 851 N N . ASP A 1 107 ? 9.053 38.462 -31.364 1.00 53.09 107 ASP A N 1
ATOM 852 C CA . ASP A 1 107 ? 9.256 38.897 -32.753 1.00 53.09 107 ASP A CA 1
ATOM 853 C C . ASP A 1 107 ? 9.984 40.251 -32.769 1.00 53.09 107 ASP A C 1
ATOM 855 O O . ASP A 1 107 ? 9.360 41.303 -32.702 1.00 53.09 107 ASP A O 1
ATOM 859 N N . ASP A 1 108 ? 11.319 40.215 -32.845 1.00 44.66 108 ASP A N 1
ATOM 860 C CA . ASP A 1 108 ? 12.089 41.161 -33.665 1.00 44.66 108 ASP A CA 1
ATOM 861 C C . ASP A 1 108 ? 13.523 40.642 -33.869 1.00 44.66 108 ASP A C 1
ATOM 863 O O . ASP A 1 108 ? 14.296 40.514 -32.919 1.00 44.66 108 ASP A O 1
ATOM 867 N N . CYS A 1 109 ? 13.858 40.289 -35.110 1.00 41.12 109 CYS A N 1
ATOM 868 C CA . CYS A 1 109 ? 14.989 40.882 -35.827 1.00 41.12 109 CYS A CA 1
ATOM 869 C C . CYS A 1 109 ? 15.054 40.281 -37.238 1.00 41.12 109 CYS A C 1
ATOM 871 O O . CYS A 1 109 ? 15.381 39.106 -37.431 1.00 41.12 109 CYS A O 1
ATOM 873 N N . GLY A 1 110 ? 14.744 41.112 -38.231 1.00 44.59 110 GLY A N 1
ATOM 874 C CA . GLY A 1 110 ? 15.186 40.914 -39.603 1.00 44.59 110 GLY A CA 1
ATOM 875 C C . GLY A 1 110 ? 16.545 41.576 -39.857 1.00 44.59 110 GLY A C 1
ATOM 876 O O . GLY A 1 110 ? 16.882 42.567 -39.218 1.00 44.59 110 GLY A O 1
ATOM 877 N N . ILE A 1 111 ? 17.218 41.068 -40.899 1.00 45.75 111 ILE A N 1
ATOM 878 C CA . ILE A 1 111 ? 18.241 41.712 -41.752 1.00 45.75 111 ILE A CA 1
ATOM 879 C C . ILE A 1 111 ? 19.729 41.327 -41.527 1.00 45.75 111 ILE A C 1
ATOM 881 O O . ILE A 1 111 ? 20.456 41.883 -40.715 1.00 45.75 111 ILE A O 1
ATOM 885 N N . ASN A 1 112 ? 20.136 40.420 -42.429 1.00 37.88 112 ASN A N 1
ATOM 886 C CA . ASN A 1 112 ? 21.282 40.422 -43.356 1.00 37.88 112 ASN A CA 1
ATOM 887 C C . ASN A 1 112 ? 22.713 40.031 -42.927 1.00 37.88 112 ASN A C 1
ATOM 889 O O . ASN A 1 112 ? 23.395 40.694 -42.159 1.00 37.88 112 ASN A O 1
ATOM 893 N N . ALA A 1 113 ? 23.153 38.966 -43.612 1.00 44.94 113 ALA A N 1
ATOM 894 C CA . ALA A 1 113 ? 24.481 38.615 -44.116 1.00 44.94 113 ALA A CA 1
ATOM 895 C C . ALA A 1 113 ? 25.659 39.563 -43.824 1.00 44.94 113 ALA A C 1
ATOM 897 O O . ALA A 1 113 ? 25.627 40.721 -44.219 1.00 44.94 113 ALA A O 1
ATOM 898 N N . ILE A 1 114 ? 26.756 38.981 -43.323 1.00 39.16 114 ILE A N 1
ATOM 899 C CA . ILE A 1 114 ? 28.095 39.040 -43.933 1.00 39.16 114 ILE A CA 1
ATOM 900 C C . ILE A 1 114 ? 28.857 37.767 -43.536 1.00 39.16 114 ILE A C 1
ATOM 902 O O . ILE A 1 114 ? 28.875 37.330 -42.387 1.00 39.16 114 ILE A O 1
ATOM 906 N N . GLU A 1 115 ? 29.448 37.170 -44.558 1.00 41.62 115 GLU A N 1
ATOM 907 C CA . GLU A 1 115 ? 30.356 36.036 -44.578 1.00 41.62 115 GLU A CA 1
ATOM 908 C C . GLU A 1 115 ? 31.734 36.442 -44.027 1.00 41.62 115 GLU A C 1
ATOM 910 O O . GLU A 1 115 ? 32.322 37.407 -44.512 1.00 41.62 115 GLU A O 1
ATOM 915 N N . THR A 1 116 ? 32.297 35.712 -43.054 1.00 30.84 116 THR A N 1
ATOM 916 C CA . THR A 1 116 ? 33.760 35.526 -42.971 1.00 30.84 116 THR A CA 1
ATOM 917 C C . THR A 1 116 ? 34.163 34.328 -42.105 1.00 30.84 116 THR A C 1
ATOM 919 O O . THR A 1 116 ? 33.754 34.158 -40.961 1.00 30.84 116 THR A O 1
ATOM 922 N N . SER A 1 117 ? 34.999 33.495 -42.716 1.00 36.06 117 SER A N 1
ATOM 923 C CA . SER A 1 117 ? 35.729 32.336 -42.201 1.00 36.06 117 SER A CA 1
ATOM 924 C C . SER A 1 117 ? 36.505 32.596 -40.896 1.00 36.06 117 SER A C 1
ATOM 926 O O . SER A 1 117 ? 37.284 33.545 -40.852 1.00 36.06 117 SER A O 1
ATOM 928 N N . ALA A 1 118 ? 36.428 31.675 -39.921 1.00 36.88 118 ALA A N 1
ATOM 929 C CA . ALA A 1 118 ? 37.562 30.847 -39.455 1.00 36.88 118 ALA A CA 1
ATOM 930 C C . ALA A 1 118 ? 37.379 30.267 -38.028 1.00 36.88 118 ALA A C 1
ATOM 932 O O . ALA A 1 118 ? 37.269 31.008 -37.059 1.00 36.88 118 ALA A O 1
ATOM 933 N N . LYS A 1 119 ? 37.581 28.941 -37.950 1.00 36.03 119 LYS A N 1
ATOM 934 C CA . LYS A 1 119 ? 38.106 28.113 -36.837 1.00 36.03 119 LYS A CA 1
ATOM 935 C C . LYS A 1 119 ? 37.164 27.637 -35.716 1.00 36.03 119 LYS A C 1
ATOM 937 O O . LYS A 1 119 ? 36.405 28.379 -35.111 1.00 36.03 119 LYS A O 1
ATOM 942 N N . GLU A 1 120 ? 37.298 26.332 -35.474 1.00 34.78 120 GLU A N 1
ATOM 943 C CA . GLU A 1 120 ? 36.611 25.480 -34.503 1.00 34.78 120 GLU A CA 1
ATOM 944 C C . GLU A 1 120 ? 36.889 25.839 -33.035 1.00 34.78 120 GLU A C 1
ATOM 946 O O . GLU A 1 120 ? 38.020 26.171 -32.681 1.00 34.78 120 GLU A O 1
ATOM 951 N N . SER A 1 121 ? 35.890 25.670 -32.161 1.00 37.56 121 SER A N 1
ATOM 952 C CA . SER A 1 121 ? 35.932 24.743 -31.008 1.00 37.56 121 SER A CA 1
ATOM 953 C C . SER A 1 121 ? 34.692 24.889 -30.107 1.00 37.56 121 SER A C 1
ATOM 955 O O . SER A 1 121 ? 34.258 25.984 -29.772 1.00 37.56 121 SER A O 1
ATOM 957 N N . ASP A 1 122 ? 34.147 23.724 -29.758 1.00 32.69 122 ASP A N 1
ATOM 958 C CA . ASP A 1 122 ? 33.365 23.329 -28.583 1.00 32.69 122 ASP A CA 1
ATOM 959 C C . ASP A 1 122 ? 32.081 24.059 -28.131 1.00 32.69 122 ASP A C 1
ATOM 961 O O . ASP A 1 122 ? 32.019 25.212 -27.710 1.00 32.69 122 ASP A O 1
ATOM 965 N N . LEU A 1 123 ? 31.031 23.230 -28.116 1.00 39.81 123 LEU A N 1
ATOM 966 C CA . LEU A 1 123 ? 29.715 23.403 -27.517 1.00 39.81 123 LEU A CA 1
ATOM 967 C C . LEU A 1 123 ? 29.772 23.711 -26.012 1.00 39.81 123 LEU A C 1
ATOM 969 O O . LEU A 1 123 ? 30.296 22.915 -25.239 1.00 39.81 123 LEU A O 1
ATOM 973 N N . SER A 1 124 ? 29.055 24.757 -25.588 1.00 37.38 124 SER A N 1
ATOM 974 C CA . SER A 1 124 ? 27.975 24.678 -24.583 1.00 37.38 124 SER A CA 1
ATOM 975 C C . SER A 1 124 ? 27.639 26.074 -24.053 1.00 37.38 124 SER A C 1
ATOM 977 O O . SER A 1 124 ? 28.298 26.597 -23.156 1.00 37.38 124 SER A O 1
ATOM 979 N N . GLY A 1 125 ? 26.555 26.658 -24.566 1.00 32.72 125 GLY A N 1
ATOM 980 C CA . GLY A 1 125 ? 25.975 27.880 -24.021 1.00 32.72 125 GLY A CA 1
ATOM 981 C C . GLY A 1 125 ? 25.302 27.642 -22.669 1.00 32.72 125 GLY A C 1
ATOM 982 O O . GLY A 1 125 ? 24.414 26.799 -22.551 1.00 32.72 125 GLY A O 1
ATOM 983 N N . HIS A 1 126 ? 25.679 28.438 -21.671 1.00 34.84 126 HIS A N 1
ATOM 984 C CA . HIS A 1 126 ? 24.840 28.805 -20.531 1.00 34.84 126 HIS A CA 1
ATOM 985 C C . HIS A 1 126 ? 25.009 30.307 -20.297 1.00 34.84 126 HIS A C 1
ATOM 987 O O . HIS A 1 126 ? 26.053 30.763 -19.840 1.00 34.84 126 HIS A O 1
ATOM 993 N N . VAL A 1 127 ? 23.967 31.071 -20.621 1.00 35.31 127 VAL A N 1
ATOM 994 C CA . VAL A 1 127 ? 23.798 32.451 -20.165 1.00 35.31 127 VAL A CA 1
ATOM 995 C C . VAL A 1 127 ? 22.809 32.409 -19.003 1.00 35.31 127 VAL A C 1
ATOM 997 O O . VAL A 1 127 ? 21.653 32.020 -19.167 1.00 35.31 127 VAL A O 1
ATOM 1000 N N . CYS A 1 128 ? 23.298 32.771 -17.817 1.00 40.56 128 CYS A N 1
ATOM 1001 C CA . CYS A 1 128 ? 22.484 33.236 -16.692 1.00 40.56 128 CYS A CA 1
ATOM 1002 C C . CYS A 1 128 ? 21.777 34.551 -17.071 1.00 40.56 128 CYS A C 1
ATOM 1004 O O . CYS A 1 128 ? 22.272 35.268 -17.938 1.00 40.56 128 CYS A O 1
ATOM 1006 N N . PRO A 1 129 ? 20.735 34.978 -16.336 1.00 45.50 129 PRO A N 1
ATOM 1007 C CA . PRO A 1 129 ? 21.062 36.064 -15.411 1.00 45.50 129 PRO A CA 1
ATOM 1008 C C . PRO A 1 129 ? 20.317 36.061 -14.064 1.00 45.50 129 PRO A C 1
ATOM 1010 O O . PRO A 1 129 ? 19.117 35.834 -13.979 1.00 45.50 129 PRO A O 1
ATOM 1013 N N . ILE A 1 130 ? 21.099 36.446 -13.050 1.00 34.31 130 ILE A N 1
ATOM 1014 C CA . ILE A 1 130 ? 20.797 37.444 -12.011 1.00 34.31 130 ILE A CA 1
ATOM 1015 C C . ILE A 1 130 ? 19.675 37.117 -11.010 1.00 34.31 130 ILE A C 1
ATOM 1017 O O . ILE A 1 130 ? 18.490 37.248 -11.285 1.00 34.31 130 ILE A O 1
ATOM 1021 N N . SER A 1 131 ? 20.093 36.906 -9.759 1.00 37.69 131 SER A N 1
ATOM 1022 C CA . SER A 1 131 ? 19.559 37.694 -8.643 1.00 37.69 131 SER A CA 1
ATOM 1023 C C . SER A 1 131 ? 20.638 37.840 -7.573 1.00 37.69 131 SER A C 1
ATOM 1025 O O . SER A 1 131 ? 20.989 36.878 -6.892 1.00 37.69 131 SER A O 1
ATOM 1027 N N . ASN A 1 132 ? 21.182 39.052 -7.471 1.00 40.56 132 ASN A N 1
ATOM 1028 C CA . ASN A 1 132 ? 22.007 39.509 -6.363 1.00 40.56 132 ASN A CA 1
ATOM 1029 C C . ASN A 1 132 ? 21.187 40.486 -5.516 1.00 40.56 132 ASN A C 1
ATOM 1031 O O . ASN A 1 132 ? 20.825 41.557 -5.995 1.00 40.56 132 ASN A O 1
ATOM 1035 N N . CYS A 1 133 ? 20.965 40.119 -4.263 1.00 34.84 133 CYS A N 1
ATOM 1036 C CA . CYS A 1 133 ? 21.069 40.978 -3.085 1.00 34.84 133 CYS A CA 1
ATOM 1037 C C . CYS A 1 133 ? 21.212 39.992 -1.908 1.00 34.84 133 CYS A C 1
ATOM 1039 O O . CYS A 1 133 ? 20.410 39.078 -1.768 1.00 34.84 133 CYS A O 1
ATOM 1041 N N . GLY A 1 134 ? 22.262 39.948 -1.100 1.00 37.41 134 GLY A N 1
ATOM 1042 C CA . GLY A 1 134 ? 23.256 40.939 -0.734 1.00 37.41 134 GLY A CA 1
ATOM 1043 C C . GLY A 1 134 ? 23.121 41.109 0.772 1.00 37.41 134 GLY A C 1
ATOM 1044 O O . GLY A 1 134 ? 22.201 41.794 1.177 1.00 37.41 134 GLY A O 1
ATOM 1045 N N . GLU A 1 135 ? 23.962 40.439 1.569 1.00 30.00 135 GLU A N 1
ATOM 1046 C CA . GLU A 1 135 ? 24.679 41.049 2.700 1.00 30.00 135 GLU A CA 1
ATOM 1047 C C . GLU A 1 135 ? 25.681 40.052 3.304 1.00 30.00 135 GLU A C 1
ATOM 1049 O O . GLU A 1 135 ? 25.387 38.888 3.576 1.00 30.00 135 GLU A O 1
ATOM 1054 N N . VAL A 1 136 ? 26.912 40.532 3.444 1.00 39.47 136 VAL A N 1
ATOM 1055 C CA . VAL A 1 136 ? 28.077 39.821 3.955 1.00 39.47 136 VAL A CA 1
ATOM 1056 C C . VAL A 1 136 ? 28.097 39.953 5.473 1.00 39.47 136 VAL A C 1
ATOM 1058 O O . VAL A 1 136 ? 28.279 41.050 5.986 1.00 39.47 136 VAL A O 1
ATOM 1061 N N . VAL A 1 137 ? 28.059 38.829 6.188 1.00 34.78 137 VAL A N 1
ATOM 1062 C CA . VAL A 1 137 ? 28.728 38.726 7.489 1.00 34.78 137 VAL A CA 1
ATOM 1063 C C . VAL A 1 137 ? 29.777 37.635 7.377 1.00 34.78 137 VAL A C 1
ATOM 1065 O O . VAL A 1 137 ? 29.493 36.442 7.287 1.00 34.78 137 VAL A O 1
ATOM 1068 N N . LYS A 1 138 ? 31.029 38.083 7.327 1.00 43.53 138 LYS A N 1
ATOM 1069 C CA . LYS A 1 138 ? 32.213 37.241 7.385 1.00 43.53 138 LYS A CA 1
ATOM 1070 C C . LYS A 1 138 ? 32.430 36.867 8.847 1.00 43.53 138 LYS A C 1
ATOM 1072 O O . LYS A 1 138 ? 32.967 37.664 9.608 1.00 43.53 138 LYS A O 1
ATOM 1077 N N . SER A 1 139 ? 32.057 35.649 9.221 1.00 32.12 139 SER A N 1
ATOM 1078 C CA . SER A 1 139 ? 32.546 35.034 10.452 1.00 32.12 139 SER A CA 1
ATOM 1079 C C . SER A 1 139 ? 33.372 33.808 10.102 1.00 32.12 139 SER A C 1
ATOM 1081 O O . SER A 1 139 ? 32.878 32.791 9.627 1.00 32.12 139 SER A O 1
ATOM 1083 N N . SER A 1 140 ? 34.673 33.982 10.313 1.00 44.66 140 SER A N 1
ATOM 1084 C CA . SER A 1 140 ? 35.657 32.924 10.486 1.00 44.66 140 SER A CA 1
ATOM 1085 C C . SER A 1 140 ? 35.152 31.926 11.530 1.00 44.66 140 SER A C 1
ATOM 1087 O O . SER A 1 140 ? 34.711 32.333 12.604 1.00 44.66 140 SER A O 1
ATOM 1089 N N . GLY A 1 141 ? 35.200 30.635 11.220 1.00 30.62 141 GLY A N 1
ATOM 1090 C CA . GLY A 1 141 ? 34.744 29.597 12.134 1.00 30.62 141 GLY A CA 1
ATOM 1091 C C . GLY A 1 141 ? 34.887 28.220 11.514 1.00 30.62 141 GLY A C 1
ATOM 1092 O O . GLY A 1 141 ? 34.177 27.856 10.587 1.00 30.62 141 GLY A O 1
ATOM 1093 N N . VAL A 1 142 ? 35.861 27.481 12.017 1.00 48.09 142 VAL A N 1
ATOM 1094 C CA . VAL A 1 142 ? 36.155 26.089 11.694 1.00 48.09 142 VAL A CA 1
ATOM 1095 C C . VAL A 1 142 ? 34.960 25.192 12.079 1.00 48.09 142 VAL A C 1
ATOM 1097 O O . VAL A 1 142 ? 34.248 25.491 13.034 1.00 48.09 142 VAL A O 1
ATOM 1100 N N . ILE A 1 143 ? 34.856 24.042 11.395 1.00 47.28 143 ILE A N 1
ATOM 1101 C CA . ILE A 1 143 ? 34.030 22.840 11.662 1.00 47.28 143 ILE A CA 1
ATOM 1102 C C . ILE A 1 143 ? 32.666 22.769 10.937 1.00 47.28 143 ILE A C 1
ATOM 1104 O O . ILE A 1 143 ? 31.632 23.155 11.464 1.00 47.28 143 ILE A O 1
ATOM 1108 N N . GLU A 1 144 ? 32.640 22.059 9.801 1.00 43.16 144 GLU A N 1
ATOM 1109 C CA . GLU A 1 144 ? 31.473 21.264 9.374 1.00 43.16 144 GLU A CA 1
ATOM 1110 C C . GLU A 1 144 ? 31.913 19.847 8.970 1.00 43.16 144 GLU A C 1
ATOM 1112 O O . GLU A 1 144 ? 31.991 19.481 7.796 1.00 43.16 144 GLU A O 1
ATOM 1117 N N . GLU A 1 145 ? 32.205 19.008 9.964 1.00 40.44 145 GLU A N 1
ATOM 1118 C CA . GLU A 1 145 ? 32.478 17.580 9.737 1.00 40.44 145 GLU A CA 1
ATOM 1119 C C . GLU A 1 145 ? 31.409 16.649 10.343 1.00 40.44 145 GLU A C 1
ATOM 1121 O O . GLU A 1 145 ? 31.359 15.460 10.034 1.00 40.44 145 GLU A O 1
ATOM 1126 N N . GLY A 1 146 ? 30.459 17.194 11.115 1.00 39.25 146 GLY A N 1
ATOM 1127 C CA . GLY A 1 146 ? 29.424 16.416 11.811 1.00 39.25 146 GLY A CA 1
ATOM 1128 C C . GLY A 1 146 ? 28.204 16.010 10.969 1.00 39.25 146 GLY A C 1
ATOM 1129 O O . GLY A 1 146 ? 27.609 14.963 11.218 1.00 39.25 146 GLY A O 1
ATOM 1130 N N . ASN A 1 147 ? 27.830 16.780 9.938 1.00 44.62 147 ASN A N 1
ATOM 1131 C CA . ASN A 1 147 ? 26.541 16.591 9.245 1.00 44.62 147 ASN A CA 1
ATOM 1132 C C . ASN A 1 147 ? 26.595 15.590 8.065 1.00 44.62 147 ASN A C 1
ATOM 1134 O O . ASN A 1 147 ? 25.575 15.079 7.596 1.00 44.62 147 ASN A O 1
ATOM 1138 N N . ARG A 1 148 ? 27.799 15.244 7.585 1.00 50.81 148 ARG A N 1
ATOM 1139 C CA . ARG A 1 148 ? 27.991 14.222 6.534 1.00 50.81 148 ARG A CA 1
ATOM 1140 C C . ARG A 1 148 ? 27.806 12.800 7.074 1.00 50.81 148 ARG A C 1
ATOM 1142 O O . ARG A 1 148 ? 27.292 11.934 6.368 1.00 50.81 148 ARG A O 1
ATOM 1149 N N . ASN A 1 149 ? 28.153 12.578 8.339 1.00 47.28 149 ASN A N 1
ATOM 1150 C CA . ASN A 1 149 ? 28.144 11.253 8.957 1.00 47.28 149 ASN A CA 1
ATOM 1151 C C . ASN A 1 149 ? 26.723 10.761 9.281 1.00 47.28 149 ASN A C 1
ATOM 1153 O O . ASN A 1 149 ? 26.417 9.593 9.045 1.00 47.28 149 ASN A O 1
ATOM 1157 N N . LEU A 1 150 ? 25.819 11.657 9.699 1.00 47.06 150 LEU A N 1
ATOM 1158 C CA . LEU A 1 150 ? 24.418 11.312 9.980 1.00 47.06 150 LEU A CA 1
ATOM 1159 C C . LEU A 1 150 ? 23.627 10.993 8.695 1.00 47.06 150 LEU A C 1
ATOM 1161 O O . LEU A 1 150 ? 22.864 10.026 8.649 1.00 47.06 150 LEU A O 1
ATOM 1165 N N . ARG A 1 151 ? 23.868 11.750 7.611 1.00 57.16 151 ARG A N 1
ATOM 1166 C CA . ARG A 1 151 ? 23.243 11.523 6.292 1.00 57.16 151 ARG A CA 1
ATOM 1167 C C . ARG A 1 151 ? 23.749 10.240 5.626 1.00 57.16 151 ARG A C 1
ATOM 1169 O O . ARG A 1 151 ? 22.967 9.515 5.010 1.00 57.16 151 ARG A O 1
ATOM 1176 N N . ASN A 1 152 ? 25.036 9.930 5.794 1.00 62.19 152 ASN A N 1
ATOM 1177 C CA . ASN A 1 152 ? 25.620 8.672 5.331 1.00 62.19 152 ASN A CA 1
ATOM 1178 C C . ASN A 1 152 ? 25.085 7.461 6.108 1.00 62.19 152 ASN A C 1
ATOM 1180 O O . ASN A 1 152 ? 24.873 6.415 5.496 1.00 62.19 152 ASN A O 1
ATOM 1184 N N . GLY A 1 153 ? 24.818 7.606 7.412 1.00 75.38 153 GLY A N 1
ATOM 1185 C CA . GLY A 1 153 ? 24.194 6.564 8.234 1.00 75.38 153 GLY A CA 1
ATOM 1186 C C . GLY A 1 153 ? 22.830 6.141 7.689 1.00 75.38 153 GLY A C 1
ATOM 1187 O O . GLY A 1 153 ? 22.637 4.976 7.349 1.00 75.38 153 GLY A O 1
ATOM 1188 N N . GLY A 1 154 ? 21.932 7.106 7.461 1.00 83.69 154 GLY A N 1
ATOM 1189 C CA . GLY A 1 154 ? 20.600 6.819 6.915 1.00 83.69 154 GLY A CA 1
ATOM 1190 C C . GLY A 1 154 ? 20.631 6.177 5.522 1.00 83.69 154 GLY A C 1
ATOM 1191 O O . GLY A 1 154 ? 19.895 5.230 5.253 1.00 83.69 154 GLY A O 1
ATOM 1192 N N . ILE A 1 155 ? 21.521 6.628 4.630 1.00 90.25 155 ILE A N 1
ATOM 1193 C CA . ILE A 1 155 ? 21.689 6.011 3.300 1.00 90.25 155 ILE A CA 1
ATOM 1194 C C . ILE A 1 155 ? 22.194 4.568 3.422 1.00 90.25 155 ILE A C 1
ATOM 1196 O O . ILE A 1 155 ? 21.718 3.690 2.697 1.00 90.25 155 ILE A O 1
ATOM 1200 N N . LYS A 1 156 ? 23.143 4.312 4.330 1.00 91.69 156 LYS A N 1
ATOM 1201 C CA . LYS A 1 156 ? 23.693 2.975 4.578 1.00 91.69 156 LYS A CA 1
ATOM 1202 C C . LYS A 1 156 ? 22.619 2.023 5.104 1.00 91.69 156 LYS A C 1
ATOM 1204 O O . LYS A 1 156 ? 22.542 0.896 4.624 1.00 91.69 156 LYS A O 1
ATOM 1209 N N . ASP A 1 157 ? 21.745 2.492 5.989 1.00 92.38 157 ASP A N 1
ATOM 1210 C CA . ASP A 1 157 ? 20.628 1.699 6.512 1.00 92.38 157 ASP A CA 1
ATOM 1211 C C . ASP A 1 157 ? 19.615 1.343 5.416 1.00 92.38 157 ASP A C 1
ATOM 1213 O O . ASP A 1 157 ? 19.189 0.190 5.300 1.00 92.38 157 ASP A O 1
ATOM 1217 N N . LEU A 1 158 ? 19.268 2.307 4.555 1.00 95.62 158 LEU A N 1
ATOM 1218 C CA . LEU A 1 158 ? 18.380 2.074 3.410 1.00 95.62 158 LEU A CA 1
ATOM 1219 C C . LEU A 1 158 ? 18.976 1.073 2.418 1.00 95.62 158 LEU A C 1
ATOM 1221 O O . LEU A 1 158 ? 18.264 0.198 1.919 1.00 95.62 158 LEU A O 1
ATOM 1225 N N . MET A 1 159 ? 20.277 1.181 2.145 1.00 95.88 159 MET A N 1
ATOM 1226 C CA . MET A 1 159 ? 20.981 0.212 1.306 1.00 95.88 159 MET A CA 1
ATOM 1227 C C . MET A 1 159 ? 21.019 -1.169 1.950 1.00 95.88 159 MET A C 1
ATOM 1229 O O . MET A 1 159 ? 20.710 -2.140 1.271 1.00 95.88 159 MET A O 1
ATOM 1233 N N . GLY A 1 160 ? 21.281 -1.264 3.256 1.00 95.25 160 GLY A N 1
ATOM 1234 C CA . GLY A 1 160 ? 21.262 -2.536 3.979 1.00 95.25 160 GLY A CA 1
ATOM 1235 C C . GLY A 1 160 ? 19.904 -3.240 3.896 1.00 95.25 160 GLY A C 1
ATOM 1236 O O . GLY A 1 160 ? 19.838 -4.450 3.678 1.00 95.25 160 GLY A O 1
ATOM 1237 N N . ILE A 1 161 ? 18.804 -2.484 3.979 1.00 95.44 161 ILE A N 1
ATOM 1238 C CA . ILE A 1 161 ? 17.457 -3.030 3.757 1.00 95.44 161 ILE A CA 1
ATOM 1239 C C . ILE A 1 161 ? 17.304 -3.509 2.309 1.00 95.44 161 ILE A C 1
ATOM 1241 O O . ILE A 1 161 ? 16.856 -4.634 2.088 1.00 95.44 161 ILE A O 1
ATOM 1245 N N . LEU A 1 162 ? 17.692 -2.704 1.316 1.00 96.81 162 LEU A N 1
ATOM 1246 C CA . LEU A 1 162 ? 17.601 -3.101 -0.093 1.00 96.81 162 LEU A CA 1
ATOM 1247 C C . LEU A 1 162 ? 18.436 -4.357 -0.401 1.00 96.81 162 LEU A C 1
ATOM 1249 O O . LEU A 1 162 ? 17.977 -5.234 -1.133 1.00 96.81 162 LEU A O 1
ATOM 1253 N N . ASP A 1 163 ? 19.628 -4.471 0.175 1.00 96.06 163 ASP A N 1
ATOM 1254 C CA . ASP A 1 163 ? 20.509 -5.620 -0.009 1.00 96.06 163 ASP A CA 1
ATOM 1255 C C . ASP A 1 163 ? 19.925 -6.882 0.641 1.00 96.06 163 ASP A C 1
ATOM 1257 O O . ASP A 1 163 ? 19.953 -7.948 0.027 1.00 96.06 163 ASP A O 1
ATOM 1261 N N . SER A 1 164 ? 19.275 -6.766 1.807 1.00 95.25 164 SER A N 1
ATOM 1262 C CA . SER A 1 164 ? 18.542 -7.895 2.406 1.00 95.25 164 SER A CA 1
ATOM 1263 C C . SER A 1 164 ? 17.425 -8.419 1.492 1.00 95.25 164 SER A C 1
ATOM 1265 O O . SER A 1 164 ? 17.265 -9.626 1.319 1.00 95.25 164 SER A O 1
ATOM 1267 N N . VAL A 1 165 ? 16.719 -7.515 0.805 1.00 93.44 165 VAL A N 1
ATOM 1268 C CA . VAL A 1 165 ? 15.673 -7.861 -0.168 1.00 93.44 165 VAL A CA 1
ATOM 1269 C C . VAL A 1 165 ? 16.269 -8.539 -1.408 1.00 93.44 165 VAL A C 1
ATOM 1271 O O . VAL A 1 165 ? 15.657 -9.444 -1.979 1.00 93.44 165 VAL A O 1
ATOM 1274 N N . LEU A 1 166 ? 17.474 -8.145 -1.824 1.00 93.38 166 LEU A N 1
ATOM 1275 C CA . LEU A 1 166 ? 18.179 -8.744 -2.960 1.00 93.38 166 LEU A CA 1
ATOM 1276 C C . LEU A 1 166 ? 18.665 -10.176 -2.701 1.00 93.38 166 LEU A C 1
ATOM 1278 O O . LEU A 1 166 ? 18.860 -10.917 -3.667 1.00 93.38 166 LEU A O 1
ATOM 1282 N N . LEU A 1 167 ? 18.801 -10.586 -1.436 1.00 93.19 167 LEU A N 1
ATOM 1283 C CA . LEU A 1 167 ? 19.117 -11.969 -1.061 1.00 93.19 167 LEU A CA 1
ATOM 1284 C C . LEU A 1 167 ? 17.942 -12.934 -1.284 1.00 93.19 167 LEU A C 1
ATOM 1286 O O . LEU A 1 167 ? 18.140 -14.151 -1.323 1.00 93.19 167 LEU A O 1
ATOM 1290 N N . VAL A 1 168 ? 16.715 -12.430 -1.469 1.00 92.81 168 VAL A N 1
ATOM 1291 C CA . VAL A 1 168 ? 15.554 -13.280 -1.757 1.00 92.81 168 VAL A CA 1
ATOM 1292 C C . VAL A 1 168 ? 15.764 -14.016 -3.084 1.00 92.81 168 VAL A C 1
ATOM 1294 O O . VAL A 1 168 ? 16.047 -13.423 -4.128 1.00 92.81 168 VAL A O 1
ATOM 1297 N N . LYS A 1 169 ? 15.582 -15.343 -3.072 1.00 93.19 169 LYS A N 1
ATOM 1298 C CA . LYS A 1 169 ? 15.813 -16.205 -4.240 1.00 93.19 169 LYS A CA 1
ATOM 1299 C C . LYS A 1 169 ? 15.025 -15.724 -5.462 1.00 93.19 169 LYS A C 1
ATOM 1301 O O . LYS A 1 169 ? 13.799 -15.798 -5.510 1.00 93.19 169 LYS A O 1
ATOM 1306 N N . GLY A 1 170 ? 15.751 -15.308 -6.500 1.00 91.56 170 GLY A N 1
ATOM 1307 C CA . GLY A 1 170 ? 15.178 -14.824 -7.758 1.00 91.56 170 GLY A CA 1
ATOM 1308 C C . GLY A 1 170 ? 14.824 -13.333 -7.777 1.00 91.56 170 GLY A C 1
ATOM 1309 O O . GLY A 1 170 ? 14.322 -12.869 -8.802 1.00 91.56 170 GLY A O 1
ATOM 1310 N N . ALA A 1 171 ? 15.113 -12.570 -6.716 1.00 93.25 171 ALA A N 1
ATOM 1311 C CA . ALA A 1 171 ? 14.914 -11.119 -6.682 1.00 93.25 171 ALA A CA 1
ATOM 1312 C C . ALA A 1 171 ? 15.651 -10.404 -7.824 1.00 93.25 171 ALA A C 1
ATOM 1314 O O . ALA A 1 171 ? 15.103 -9.485 -8.427 1.00 93.25 171 ALA A O 1
ATOM 1315 N N . SER A 1 172 ? 16.830 -10.897 -8.217 1.00 93.62 172 SER A N 1
ATOM 1316 C CA . SER A 1 172 ? 17.615 -10.372 -9.344 1.00 93.62 172 SER A CA 1
ATOM 1317 C C . SER A 1 172 ? 16.853 -10.333 -10.676 1.00 93.62 172 SER A C 1
ATOM 1319 O O . SER A 1 172 ? 17.156 -9.509 -11.537 1.00 93.62 172 SER A O 1
ATOM 1321 N N . THR A 1 173 ? 15.801 -11.145 -10.843 1.00 93.94 173 THR A N 1
ATOM 1322 C CA . THR A 1 173 ? 14.927 -11.074 -12.026 1.00 93.94 173 THR A CA 1
ATOM 1323 C C . THR A 1 173 ? 14.161 -9.747 -12.128 1.00 93.94 173 THR A C 1
ATOM 1325 O O . THR A 1 173 ? 13.653 -9.411 -13.196 1.00 93.94 173 THR A O 1
ATOM 1328 N N . PHE A 1 174 ? 14.098 -8.964 -11.056 1.00 96.38 174 PHE A N 1
ATOM 1329 C CA . PHE A 1 174 ? 13.502 -7.629 -11.009 1.00 96.38 174 PHE A CA 1
ATOM 1330 C C . PHE A 1 174 ? 14.551 -6.506 -11.008 1.00 96.38 174 PHE A C 1
ATOM 1332 O O . PHE A 1 174 ? 14.219 -5.365 -10.695 1.00 96.38 174 PHE A O 1
ATOM 1339 N N . GLY A 1 175 ? 15.805 -6.829 -11.351 1.00 94.00 175 GLY A N 1
ATOM 1340 C CA . GLY A 1 175 ? 16.931 -5.894 -11.384 1.00 94.00 175 GLY A CA 1
ATOM 1341 C C . GLY A 1 175 ? 16.699 -4.708 -12.314 1.00 94.00 175 GLY A C 1
ATOM 1342 O O . GLY A 1 175 ? 16.685 -3.568 -11.869 1.00 94.00 175 GLY A O 1
ATOM 1343 N N . ARG A 1 176 ? 16.457 -4.992 -13.599 1.00 94.56 176 ARG A N 1
ATOM 1344 C CA . ARG A 1 176 ? 16.292 -3.982 -14.653 1.00 94.56 176 ARG A CA 1
ATOM 1345 C C . ARG A 1 176 ? 14.977 -4.130 -15.396 1.00 94.56 176 ARG A C 1
ATOM 1347 O O . ARG A 1 176 ? 14.472 -5.242 -15.578 1.00 94.56 176 ARG A O 1
ATOM 1354 N N . LYS A 1 177 ? 14.492 -3.007 -15.924 1.00 94.75 177 LYS A N 1
ATOM 1355 C CA . LYS A 1 177 ? 13.383 -2.937 -16.872 1.00 94.75 177 LYS A CA 1
ATOM 1356 C C . LYS A 1 177 ? 13.594 -3.845 -18.084 1.00 94.75 177 LYS A C 1
ATOM 1358 O O . LYS A 1 177 ? 14.493 -3.632 -18.896 1.00 94.75 177 LYS A O 1
ATOM 1363 N N . LEU A 1 178 ? 12.696 -4.809 -18.251 1.00 92.31 178 LEU A N 1
ATOM 1364 C CA . LEU A 1 178 ? 12.687 -5.741 -19.379 1.00 92.31 178 LEU A CA 1
ATOM 1365 C C . LEU A 1 178 ? 12.080 -5.102 -20.631 1.00 92.31 178 LEU A C 1
ATOM 1367 O O . LEU A 1 178 ? 11.202 -4.242 -20.542 1.00 92.31 178 LEU A O 1
ATOM 1371 N N . ASP A 1 179 ? 12.425 -5.614 -21.811 1.00 92.44 179 ASP A N 1
ATOM 1372 C CA . ASP A 1 179 ? 11.869 -5.110 -23.076 1.00 92.44 179 ASP A CA 1
ATOM 1373 C C . ASP A 1 179 ? 10.359 -5.303 -23.188 1.00 92.44 179 ASP A C 1
ATOM 1375 O O . ASP A 1 179 ? 9.650 -4.432 -23.688 1.00 92.44 179 ASP A O 1
ATOM 1379 N N . ILE A 1 180 ? 9.825 -6.390 -22.627 1.00 91.00 180 ILE A N 1
ATOM 1380 C CA . ILE A 1 180 ? 8.375 -6.609 -22.535 1.00 91.00 180 ILE A CA 1
ATOM 1381 C C . ILE A 1 180 ? 7.696 -5.457 -21.769 1.00 91.00 180 ILE A C 1
ATOM 1383 O O . ILE A 1 180 ? 6.571 -5.082 -22.096 1.00 91.00 180 ILE A O 1
ATOM 1387 N N . GLN A 1 181 ? 8.396 -4.848 -20.807 1.00 94.56 181 GLN A N 1
ATOM 1388 C CA . GLN A 1 181 ? 7.911 -3.717 -20.013 1.00 94.56 181 GLN A CA 1
ATOM 1389 C C . GLN A 1 181 ? 8.089 -2.359 -20.718 1.00 94.56 181 GLN A C 1
ATOM 1391 O O . GLN A 1 181 ? 7.581 -1.339 -20.249 1.00 94.56 181 GLN A O 1
ATOM 1396 N N . LYS A 1 182 ? 8.796 -2.322 -21.854 1.00 93.31 182 LYS A N 1
ATOM 1397 C CA . LYS A 1 182 ? 8.882 -1.150 -22.742 1.00 93.31 182 LYS A CA 1
ATOM 1398 C C . LYS A 1 182 ? 7.737 -1.122 -23.763 1.00 93.31 182 LYS A C 1
ATOM 1400 O O . LYS A 1 182 ? 7.392 -0.049 -24.256 1.00 93.31 182 LYS A O 1
ATOM 1405 N N . ARG A 1 183 ? 7.120 -2.277 -24.045 1.00 94.88 183 ARG A N 1
ATOM 1406 C CA . ARG A 1 183 ? 6.034 -2.437 -25.027 1.00 94.88 183 ARG A CA 1
ATOM 1407 C C . ARG A 1 183 ? 4.701 -1.860 -24.535 1.00 94.88 183 ARG A C 1
ATOM 1409 O O . ARG A 1 183 ? 4.432 -1.783 -23.335 1.00 94.88 183 ARG A O 1
ATOM 1416 N N . GLY A 1 184 ? 3.825 -1.526 -25.486 1.00 93.19 184 GLY A N 1
ATOM 1417 C CA . GLY A 1 184 ? 2.538 -0.869 -25.224 1.00 93.19 184 GLY A CA 1
ATOM 1418 C C . GLY A 1 184 ? 1.620 -1.622 -24.256 1.00 93.19 184 GLY A C 1
ATOM 1419 O O . GLY A 1 184 ? 0.994 -0.992 -23.411 1.00 93.19 184 GLY A O 1
ATOM 1420 N N . ARG A 1 185 ? 1.589 -2.965 -24.300 1.00 93.75 185 ARG A N 1
ATOM 1421 C CA . ARG A 1 185 ? 0.764 -3.766 -23.371 1.00 93.75 185 ARG A CA 1
ATOM 1422 C C . ARG A 1 185 ? 1.099 -3.503 -21.902 1.00 93.75 185 ARG A C 1
ATOM 1424 O O . ARG A 1 185 ? 0.189 -3.349 -21.099 1.00 93.75 185 ARG A O 1
ATOM 1431 N N . TYR A 1 186 ? 2.385 -3.416 -21.560 1.00 96.50 186 TYR A N 1
ATOM 1432 C CA . TYR A 1 186 ? 2.796 -3.112 -20.191 1.00 96.50 186 TYR A CA 1
ATOM 1433 C C . TYR A 1 186 ? 2.445 -1.670 -19.817 1.00 96.50 186 TYR A C 1
ATOM 1435 O O . TYR A 1 186 ? 1.845 -1.445 -18.772 1.00 96.50 186 TYR A O 1
ATOM 1443 N N . LYS A 1 187 ? 2.757 -0.702 -20.692 1.00 95.69 187 LYS A N 1
ATOM 1444 C CA . LYS A 1 187 ? 2.492 0.728 -20.449 1.00 95.69 187 LYS A CA 1
ATOM 1445 C C . LYS A 1 187 ? 1.003 1.046 -20.253 1.00 95.69 187 LYS A C 1
ATOM 1447 O O . LYS A 1 187 ? 0.683 1.941 -19.482 1.00 95.69 187 LYS A O 1
ATOM 1452 N N . LYS A 1 188 ? 0.101 0.305 -20.907 1.00 95.75 188 LYS A N 1
ATOM 1453 C CA . LYS A 1 188 ? -1.356 0.445 -20.722 1.00 95.75 188 LYS A CA 1
ATOM 1454 C C . LYS A 1 188 ? -1.834 -0.007 -19.337 1.00 95.75 188 LYS A C 1
ATOM 1456 O O . LYS A 1 188 ? -2.815 0.524 -18.836 1.00 95.75 188 LYS A O 1
ATOM 1461 N N . MET A 1 189 ? -1.162 -0.985 -18.729 1.00 95.06 189 MET A N 1
ATOM 1462 C CA . MET A 1 189 ? -1.582 -1.591 -17.459 1.00 95.06 189 MET A CA 1
ATOM 1463 C C . MET A 1 189 ? -0.845 -1.003 -16.251 1.00 95.06 189 MET A C 1
ATOM 1465 O O . MET A 1 189 ? -1.432 -0.819 -15.189 1.00 95.06 189 MET A O 1
ATOM 1469 N N . ILE A 1 190 ? 0.445 -0.705 -16.406 1.00 96.62 190 ILE A N 1
ATOM 1470 C CA . ILE A 1 190 ? 1.321 -0.264 -15.323 1.00 96.62 190 ILE A CA 1
ATOM 1471 C C . ILE A 1 190 ? 1.721 1.193 -15.545 1.00 96.62 190 ILE A C 1
ATOM 1473 O O . ILE A 1 190 ? 2.593 1.497 -16.360 1.00 96.62 190 ILE A O 1
ATOM 1477 N N . ARG A 1 191 ? 1.103 2.088 -14.766 1.00 95.69 191 ARG A N 1
ATOM 1478 C CA . ARG A 1 191 ? 1.282 3.547 -14.874 1.00 95.69 191 ARG A CA 1
ATOM 1479 C C . ARG A 1 191 ? 2.679 4.018 -14.477 1.00 95.69 191 ARG A C 1
ATOM 1481 O O . ARG A 1 191 ? 3.256 4.876 -15.134 1.00 95.69 191 ARG A O 1
ATOM 1488 N N . ARG A 1 192 ? 3.238 3.449 -13.406 1.00 95.38 192 ARG A N 1
ATOM 1489 C CA . ARG A 1 192 ? 4.569 3.799 -12.899 1.00 95.38 192 ARG A CA 1
ATOM 1490 C C . ARG A 1 192 ? 5.418 2.547 -12.807 1.00 95.38 192 ARG A C 1
ATOM 1492 O O . ARG A 1 192 ? 5.182 1.697 -11.956 1.00 95.38 192 ARG A O 1
ATOM 1499 N N . HIS A 1 193 ? 6.403 2.437 -13.691 1.00 97.38 193 HIS A N 1
ATOM 1500 C CA . HIS A 1 193 ? 7.382 1.361 -13.622 1.00 97.38 193 HIS A CA 1
ATOM 1501 C C . HIS A 1 193 ? 8.327 1.563 -12.429 1.00 97.38 193 HIS A C 1
ATOM 1503 O O . HIS A 1 193 ? 8.649 2.693 -12.065 1.00 97.38 193 HIS A O 1
ATOM 1509 N N . MET A 1 194 ? 8.766 0.452 -11.849 1.00 97.81 194 MET A N 1
ATOM 1510 C CA . MET A 1 194 ? 9.800 0.400 -10.829 1.00 97.81 194 MET A CA 1
ATOM 1511 C C . MET A 1 194 ? 10.581 -0.901 -11.025 1.00 97.81 194 MET A C 1
ATOM 1513 O O . MET A 1 194 ? 9.979 -1.904 -11.415 1.00 97.81 194 MET A O 1
ATOM 1517 N N . ASP A 1 195 ? 11.884 -0.861 -10.769 1.00 97.75 195 ASP A N 1
ATOM 1518 C CA . ASP A 1 195 ? 12.818 -1.991 -10.758 1.00 97.75 195 ASP A CA 1
ATOM 1519 C C . ASP A 1 195 ? 13.895 -1.753 -9.682 1.00 97.75 195 ASP A C 1
ATOM 1521 O O . ASP A 1 195 ? 14.008 -0.647 -9.142 1.00 97.75 195 ASP A O 1
ATOM 1525 N N . LEU A 1 196 ? 14.630 -2.799 -9.297 1.00 97.75 196 LEU A N 1
ATOM 1526 C CA . LEU A 1 196 ? 15.573 -2.725 -8.173 1.00 97.75 196 LEU A CA 1
ATOM 1527 C C . LEU A 1 196 ? 16.752 -1.790 -8.467 1.00 97.75 196 LEU A C 1
ATOM 1529 O O . LEU A 1 196 ? 17.224 -1.115 -7.553 1.00 97.75 196 LEU A O 1
ATOM 1533 N N . ASP A 1 197 ? 17.189 -1.684 -9.722 1.00 97.50 197 ASP A N 1
ATOM 1534 C CA . ASP A 1 197 ? 18.253 -0.760 -10.120 1.00 97.50 197 ASP A CA 1
ATOM 1535 C C . ASP A 1 197 ? 17.788 0.700 -10.043 1.00 97.50 197 ASP A C 1
ATOM 1537 O O . ASP A 1 197 ? 18.532 1.567 -9.576 1.00 97.50 197 ASP A O 1
ATOM 1541 N N . THR A 1 198 ? 16.532 0.978 -10.399 1.00 98.12 198 THR A N 1
ATOM 1542 C CA . THR A 1 198 ? 15.899 2.289 -10.220 1.00 98.12 198 THR A CA 1
ATOM 1543 C C . THR A 1 198 ? 15.794 2.634 -8.739 1.00 98.12 198 THR A C 1
ATOM 1545 O O . THR A 1 198 ? 16.133 3.754 -8.358 1.00 98.12 198 THR A O 1
ATOM 1548 N N . ILE A 1 199 ? 15.368 1.697 -7.886 1.00 98.38 199 ILE A N 1
ATOM 1549 C CA . ILE A 1 199 ? 15.303 1.911 -6.430 1.00 98.38 199 ILE A CA 1
ATOM 1550 C C . ILE A 1 199 ? 16.701 2.198 -5.879 1.00 98.38 199 ILE A C 1
ATOM 1552 O O . ILE A 1 199 ? 16.903 3.220 -5.226 1.00 98.38 199 ILE A O 1
ATOM 1556 N N . ARG A 1 200 ? 17.691 1.363 -6.216 1.00 98.06 200 ARG A N 1
ATOM 1557 C CA . ARG A 1 200 ? 19.093 1.560 -5.828 1.00 98.06 200 ARG A CA 1
ATOM 1558 C C . ARG A 1 200 ? 19.607 2.934 -6.255 1.00 98.06 200 ARG A C 1
ATOM 1560 O O . ARG A 1 200 ? 20.201 3.646 -5.450 1.00 98.06 200 ARG A O 1
ATOM 1567 N N . SER A 1 201 ? 19.358 3.330 -7.503 1.00 98.06 201 SER A N 1
ATOM 1568 C CA . SER A 1 201 ? 19.735 4.647 -8.025 1.00 98.06 201 SER A CA 1
ATOM 1569 C C . SER A 1 201 ? 19.056 5.782 -7.254 1.00 98.06 201 SER A C 1
ATOM 1571 O O . SER A 1 201 ? 19.700 6.770 -6.908 1.00 98.06 201 SER A O 1
ATOM 1573 N N . ARG A 1 202 ? 17.768 5.639 -6.920 1.00 98.00 202 ARG A N 1
ATOM 1574 C CA . ARG A 1 202 ? 17.021 6.635 -6.140 1.00 98.00 202 ARG A CA 1
ATOM 1575 C C . ARG A 1 202 ? 17.565 6.793 -4.718 1.00 98.00 202 ARG A C 1
ATOM 1577 O O . ARG A 1 202 ? 17.594 7.925 -4.248 1.00 98.00 202 ARG A O 1
ATOM 1584 N N . ILE A 1 203 ? 18.042 5.727 -4.070 1.00 97.12 203 ILE A N 1
ATOM 1585 C CA . ILE A 1 203 ? 18.730 5.828 -2.769 1.00 97.12 203 ILE A CA 1
ATOM 1586 C C . ILE A 1 203 ? 20.075 6.555 -2.931 1.00 97.12 203 ILE A C 1
ATOM 1588 O O . ILE A 1 203 ? 20.316 7.538 -2.236 1.00 97.12 203 ILE A O 1
ATOM 1592 N N . LYS A 1 204 ? 20.928 6.141 -3.887 1.00 96.50 204 LYS A N 1
ATOM 1593 C CA . LYS A 1 204 ? 22.242 6.785 -4.130 1.00 96.50 204 LYS A CA 1
ATOM 1594 C C . LYS A 1 204 ? 22.112 8.282 -4.416 1.00 96.50 204 LYS A C 1
ATOM 1596 O O . LYS A 1 204 ? 22.871 9.088 -3.891 1.00 96.50 204 LYS A O 1
ATOM 1601 N N . ASN A 1 205 ? 21.106 8.645 -5.206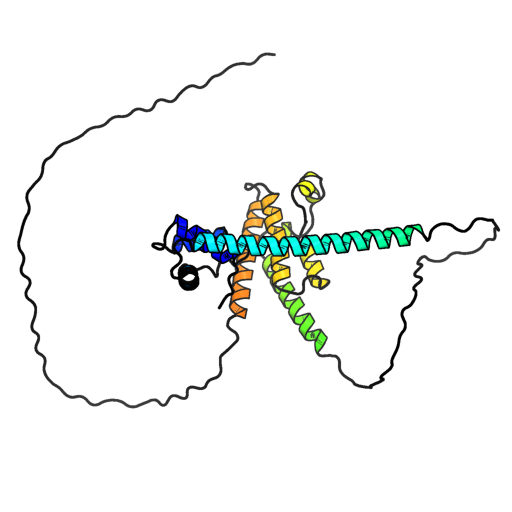 1.00 95.38 205 ASN A N 1
ATOM 1602 C CA . ASN A 1 205 ? 20.815 10.024 -5.587 1.00 95.38 205 ASN A CA 1
ATOM 1603 C C . ASN A 1 205 ? 19.964 10.776 -4.547 1.00 95.38 205 ASN A C 1
ATOM 1605 O O . ASN A 1 205 ? 19.437 11.839 -4.862 1.00 95.38 205 ASN A O 1
ATOM 1609 N N . GLN A 1 206 ? 19.778 10.221 -3.341 1.00 92.62 206 GLN A N 1
ATOM 1610 C CA . GLN A 1 206 ? 19.043 10.839 -2.227 1.00 92.62 206 GLN A CA 1
ATOM 1611 C C . GLN A 1 206 ? 17.598 11.254 -2.568 1.00 92.62 206 GLN A C 1
ATOM 1613 O O . GLN A 1 206 ? 17.026 12.161 -1.961 1.00 92.62 206 GLN A O 1
ATOM 1618 N N . LYS A 1 207 ? 16.986 10.572 -3.543 1.00 96.88 207 LYS A N 1
ATOM 1619 C CA . LYS A 1 207 ? 15.560 10.696 -3.892 1.00 96.88 207 LYS A CA 1
ATOM 1620 C C . LYS A 1 207 ? 14.668 9.821 -3.010 1.00 96.88 207 LYS A C 1
ATOM 1622 O O . LYS A 1 207 ? 13.456 10.002 -3.017 1.00 96.88 207 LYS A O 1
ATOM 1627 N N . ILE A 1 208 ? 15.264 8.849 -2.324 1.00 96.50 208 ILE A N 1
ATOM 1628 C CA . ILE A 1 208 ? 14.670 8.098 -1.219 1.00 96.50 208 ILE A CA 1
ATOM 1629 C C . ILE A 1 208 ? 15.489 8.470 0.015 1.00 96.50 208 ILE A C 1
ATOM 1631 O O . ILE A 1 208 ? 16.689 8.203 0.057 1.00 96.50 208 ILE A O 1
ATOM 1635 N N . LYS A 1 209 ? 14.842 9.126 0.973 1.00 90.38 209 LYS A N 1
ATOM 1636 C CA . LYS A 1 209 ? 15.436 9.670 2.200 1.00 90.38 209 LYS A CA 1
ATOM 1637 C C . LYS A 1 209 ? 14.929 8.966 3.452 1.00 90.38 209 LYS A C 1
ATOM 1639 O O . LYS A 1 209 ? 15.539 9.096 4.505 1.00 90.38 209 LYS A O 1
ATOM 1644 N N . SER A 1 210 ? 13.826 8.227 3.346 1.00 90.94 210 SER A N 1
ATOM 1645 C CA . SER A 1 210 ? 13.247 7.498 4.470 1.00 90.94 210 SER A CA 1
ATOM 1646 C C . SER A 1 210 ? 12.994 6.030 4.155 1.00 90.94 210 SER A C 1
ATOM 1648 O O . SER A 1 210 ? 12.818 5.611 3.007 1.00 90.94 210 SER A O 1
ATOM 1650 N N . MET A 1 211 ? 12.915 5.246 5.225 1.00 91.88 211 MET A N 1
ATOM 1651 C CA . MET A 1 211 ? 12.563 3.834 5.167 1.00 91.88 211 MET A CA 1
ATOM 1652 C C . MET A 1 211 ? 11.176 3.626 4.537 1.00 91.88 211 MET A C 1
ATOM 1654 O O . MET A 1 211 ? 10.991 2.725 3.722 1.00 91.88 211 MET A O 1
ATOM 1658 N N . MET A 1 212 ? 10.215 4.502 4.845 1.00 91.00 212 MET A N 1
ATOM 1659 C CA . MET A 1 212 ? 8.863 4.435 4.285 1.00 91.00 212 MET A CA 1
ATOM 1660 C C . MET A 1 212 ? 8.842 4.689 2.773 1.00 91.00 212 MET A C 1
ATOM 1662 O O . MET A 1 212 ? 8.113 4.014 2.047 1.00 91.00 212 MET A O 1
ATOM 1666 N N . GLU A 1 213 ? 9.669 5.608 2.268 1.00 95.12 213 GLU A N 1
ATOM 1667 C CA . GLU A 1 213 ? 9.804 5.837 0.825 1.00 95.12 213 GLU A CA 1
ATOM 1668 C C . GLU A 1 213 ? 10.407 4.630 0.100 1.00 95.12 213 GLU A C 1
ATOM 1670 O O . GLU A 1 213 ? 9.941 4.282 -0.990 1.00 95.12 213 GLU A O 1
ATOM 1675 N N . LEU A 1 214 ? 11.393 3.966 0.717 1.00 97.31 214 LEU A N 1
ATOM 1676 C CA . LEU A 1 214 ? 11.967 2.720 0.209 1.00 97.31 214 LEU A CA 1
ATOM 1677 C C . LEU A 1 214 ? 10.903 1.622 0.127 1.00 97.31 214 LEU A C 1
ATOM 1679 O O . LEU A 1 214 ? 10.712 1.026 -0.934 1.00 97.31 214 LEU A O 1
ATOM 1683 N N . PHE A 1 215 ? 10.171 1.385 1.218 1.00 96.44 215 PHE A N 1
ATOM 1684 C CA . PHE A 1 215 ? 9.113 0.375 1.250 1.00 96.44 215 PHE A CA 1
ATOM 1685 C C . PHE A 1 215 ? 7.995 0.671 0.253 1.00 96.44 215 PHE A C 1
ATOM 1687 O O . PHE A 1 215 ? 7.519 -0.244 -0.417 1.00 96.44 215 PHE A O 1
ATOM 1694 N N . ARG A 1 216 ? 7.624 1.942 0.069 1.00 97.25 216 ARG A N 1
ATOM 1695 C CA . ARG A 1 216 ? 6.658 2.346 -0.957 1.00 97.25 216 ARG A CA 1
ATOM 1696 C C . ARG A 1 216 ? 7.120 1.954 -2.363 1.00 97.25 216 ARG A C 1
ATOM 1698 O O . ARG A 1 216 ? 6.332 1.392 -3.123 1.00 97.25 216 ARG A O 1
ATOM 1705 N N . ASP A 1 217 ? 8.376 2.230 -2.718 1.00 98.25 217 ASP A N 1
ATOM 1706 C CA . ASP A 1 217 ? 8.903 1.900 -4.047 1.00 98.25 217 ASP A CA 1
ATOM 1707 C C . ASP A 1 217 ? 9.114 0.368 -4.218 1.00 98.25 217 ASP A C 1
ATOM 1709 O O . ASP A 1 217 ? 8.819 -0.171 -5.288 1.00 98.25 217 ASP A O 1
ATOM 1713 N N . LEU A 1 218 ? 9.506 -0.370 -3.168 1.00 98.00 218 LEU A N 1
ATOM 1714 C CA . LEU A 1 218 ? 9.598 -1.845 -3.174 1.00 98.00 218 LEU A CA 1
ATOM 1715 C C . LEU A 1 218 ? 8.229 -2.531 -3.327 1.00 98.00 218 LEU A C 1
ATOM 1717 O O . LEU A 1 218 ? 8.076 -3.495 -4.087 1.00 98.00 218 LEU A O 1
ATOM 1721 N N . LEU A 1 219 ? 7.208 -2.027 -2.634 1.00 97.38 219 LEU A N 1
ATOM 1722 C CA . LEU A 1 219 ? 5.839 -2.520 -2.769 1.00 97.38 219 LEU A CA 1
ATOM 1723 C C . LEU A 1 219 ? 5.260 -2.181 -4.142 1.00 97.38 219 LEU A C 1
ATOM 1725 O O . LEU A 1 219 ? 4.568 -3.006 -4.733 1.00 97.38 219 LEU A O 1
ATOM 1729 N N . LEU A 1 220 ? 5.586 -1.012 -4.702 1.00 98.19 220 LEU A N 1
ATOM 1730 C CA . LEU A 1 220 ? 5.211 -0.674 -6.074 1.00 98.19 220 LEU A CA 1
ATOM 1731 C C . LEU A 1 220 ? 5.821 -1.660 -7.081 1.00 98.19 220 LEU A C 1
ATOM 1733 O O . LEU A 1 220 ? 5.106 -2.159 -7.949 1.00 98.19 220 LEU A O 1
ATOM 1737 N N . LEU A 1 221 ? 7.112 -1.981 -6.952 1.00 98.06 221 LEU A N 1
ATOM 1738 C CA . LEU A 1 221 ? 7.778 -2.986 -7.784 1.00 98.06 221 LEU A CA 1
ATOM 1739 C C . LEU A 1 221 ? 7.054 -4.342 -7.734 1.00 98.06 221 LEU A C 1
ATOM 1741 O O . LEU A 1 221 ? 6.690 -4.897 -8.775 1.00 98.06 221 LEU A O 1
ATOM 1745 N N . THR A 1 222 ? 6.837 -4.876 -6.533 1.00 97.88 222 THR A N 1
ATOM 1746 C CA . THR A 1 222 ? 6.247 -6.212 -6.360 1.00 97.88 222 THR A CA 1
ATOM 1747 C C . THR A 1 222 ? 4.785 -6.258 -6.798 1.00 97.88 222 THR A C 1
ATOM 1749 O O . THR A 1 222 ? 4.396 -7.170 -7.528 1.00 97.88 222 THR A O 1
ATOM 1752 N N . ASN A 1 223 ? 3.986 -5.242 -6.468 1.00 97.56 223 ASN A N 1
ATOM 1753 C CA . ASN A 1 223 ? 2.591 -5.153 -6.904 1.00 97.56 223 ASN A CA 1
ATOM 1754 C C . ASN A 1 223 ? 2.475 -5.037 -8.429 1.00 97.56 223 ASN A C 1
ATOM 1756 O O . ASN A 1 223 ? 1.660 -5.733 -9.033 1.00 97.56 223 ASN A O 1
ATOM 1760 N N . ASN A 1 224 ? 3.329 -4.235 -9.075 1.00 98.06 224 ASN A N 1
ATOM 1761 C CA . ASN A 1 224 ? 3.376 -4.156 -10.536 1.00 98.06 224 ASN A CA 1
ATOM 1762 C C . ASN A 1 224 ? 3.675 -5.520 -11.170 1.00 98.06 224 ASN A C 1
ATOM 1764 O O . ASN A 1 224 ? 3.0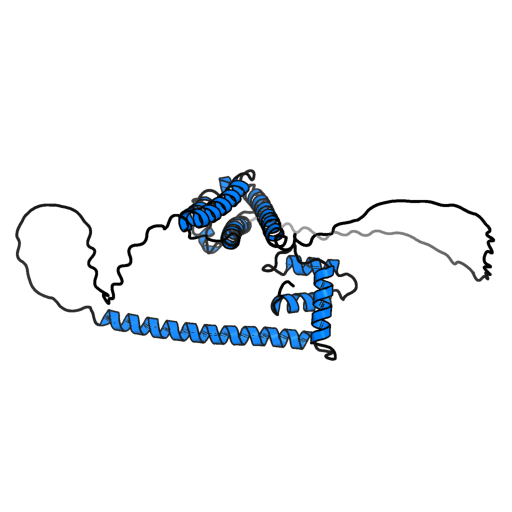62 -5.898 -12.170 1.00 98.06 224 ASN A O 1
ATOM 1768 N N . ALA A 1 225 ? 4.606 -6.276 -10.585 1.00 97.06 225 ALA A N 1
ATOM 1769 C CA . ALA A 1 225 ? 4.931 -7.614 -11.055 1.00 97.06 225 ALA A CA 1
ATOM 1770 C C . ALA A 1 225 ? 3.755 -8.590 -10.884 1.00 97.06 225 ALA A C 1
ATOM 1772 O O . ALA A 1 225 ? 3.499 -9.378 -11.793 1.00 97.06 225 ALA A O 1
ATOM 1773 N N . LEU A 1 226 ? 3.024 -8.523 -9.771 1.00 97.00 226 LEU A N 1
ATOM 1774 C CA . LEU A 1 226 ? 1.847 -9.363 -9.525 1.00 97.00 226 LEU A CA 1
ATOM 1775 C C . LEU A 1 226 ? 0.682 -9.037 -10.469 1.00 97.00 226 LEU A C 1
ATOM 1777 O O . LEU A 1 226 ? -0.026 -9.946 -10.890 1.00 97.00 226 LEU A O 1
ATOM 1781 N N . VAL A 1 227 ? 0.495 -7.763 -10.821 1.00 96.31 227 VAL A N 1
ATOM 1782 C CA . VAL A 1 227 ? -0.545 -7.334 -11.771 1.00 96.31 227 VAL A CA 1
ATOM 1783 C C . VAL A 1 227 ? -0.206 -7.776 -13.194 1.00 96.31 227 VAL A C 1
ATOM 1785 O O . VAL A 1 227 ? -1.069 -8.273 -13.911 1.00 96.31 227 VAL A O 1
ATOM 1788 N N . PHE A 1 228 ? 1.051 -7.614 -13.612 1.00 96.62 228 PHE A N 1
ATOM 1789 C CA . PHE A 1 228 ? 1.441 -7.875 -14.995 1.00 96.62 228 PHE A CA 1
ATOM 1790 C C . PHE A 1 228 ? 1.662 -9.362 -15.313 1.00 96.62 228 PHE A C 1
ATOM 1792 O O . PHE A 1 228 ? 1.412 -9.802 -16.436 1.00 96.62 228 PHE A O 1
ATOM 1799 N N . ASN A 1 229 ? 2.177 -10.147 -14.361 1.00 94.12 229 ASN A N 1
ATOM 1800 C CA . ASN A 1 229 ? 2.530 -11.546 -14.605 1.00 94.12 229 ASN A CA 1
ATOM 1801 C C . ASN A 1 229 ? 1.372 -12.488 -14.252 1.00 94.12 229 ASN A C 1
ATOM 1803 O O . ASN A 1 229 ? 0.701 -12.328 -13.239 1.00 94.12 229 ASN A O 1
ATOM 1807 N N . SER A 1 230 ? 1.182 -13.544 -15.048 1.00 95.69 230 SER A N 1
ATOM 1808 C CA . SER A 1 230 ? 0.193 -14.585 -14.739 1.00 95.69 230 SER A CA 1
ATOM 1809 C C . SER A 1 230 ? 0.595 -15.400 -13.505 1.00 95.69 230 SER A C 1
ATOM 1811 O O . SER A 1 230 ? 1.767 -15.759 -13.349 1.00 95.69 230 SER A O 1
ATOM 1813 N N . LYS A 1 231 ? -0.398 -15.786 -12.689 1.00 94.56 231 LYS A N 1
ATOM 1814 C CA . LYS A 1 231 ? -0.240 -16.563 -11.442 1.00 94.56 231 LYS A CA 1
ATOM 1815 C C . LYS A 1 231 ? 0.537 -17.875 -11.605 1.00 94.56 231 LYS A C 1
ATOM 1817 O O . LYS A 1 231 ? 1.160 -18.356 -10.664 1.00 94.56 231 LYS A O 1
ATOM 1822 N N . LYS A 1 232 ? 0.520 -18.454 -12.809 1.00 94.38 232 LYS A N 1
ATOM 1823 C CA . LYS A 1 232 ? 1.212 -19.714 -13.130 1.00 94.38 232 LYS A CA 1
ATOM 1824 C C . LYS A 1 232 ? 2.721 -19.534 -13.333 1.00 94.38 232 LYS A C 1
ATOM 1826 O O . LYS A 1 232 ? 3.471 -20.505 -13.282 1.00 94.38 232 LYS A O 1
ATOM 1831 N N . THR A 1 233 ? 3.179 -18.307 -13.572 1.00 96.06 233 THR A N 1
ATOM 1832 C CA . THR A 1 233 ? 4.577 -18.035 -13.923 1.00 96.06 233 THR A CA 1
ATOM 1833 C C . THR A 1 233 ? 5.484 -18.042 -12.697 1.00 96.06 233 THR A C 1
ATOM 1835 O O . THR A 1 233 ? 5.105 -17.600 -11.611 1.00 96.06 233 THR A O 1
ATOM 1838 N N . ARG A 1 234 ? 6.740 -18.467 -12.883 1.00 95.88 234 ARG A N 1
ATOM 1839 C CA . ARG A 1 234 ? 7.780 -18.351 -11.848 1.00 95.88 234 ARG A CA 1
ATOM 1840 C C . ARG A 1 234 ? 7.956 -16.904 -11.386 1.00 95.88 234 ARG A C 1
ATOM 1842 O O . ARG A 1 234 ? 8.117 -16.669 -10.198 1.00 95.88 234 ARG A O 1
ATOM 1849 N N . ARG A 1 235 ? 7.863 -15.940 -12.309 1.00 93.88 235 ARG A N 1
ATOM 1850 C CA . ARG A 1 235 ? 8.013 -14.510 -12.008 1.00 93.88 235 ARG A CA 1
ATOM 1851 C C . ARG A 1 235 ? 6.941 -14.008 -11.042 1.00 93.88 235 ARG A C 1
ATOM 1853 O O . ARG A 1 235 ? 7.275 -13.301 -10.101 1.00 93.88 235 ARG A O 1
ATOM 1860 N N . TYR A 1 236 ? 5.685 -14.422 -11.220 1.00 97.25 236 TYR A N 1
ATOM 1861 C CA . TYR A 1 236 ? 4.617 -14.116 -10.265 1.00 97.25 236 TYR A CA 1
ATOM 1862 C C . TYR A 1 236 ? 4.899 -14.721 -8.884 1.00 97.25 236 TYR A C 1
ATOM 1864 O O . TYR A 1 236 ? 4.817 -14.020 -7.881 1.00 97.25 236 TYR A O 1
ATOM 1872 N N . LYS A 1 237 ? 5.298 -16.001 -8.830 1.00 96.88 237 LYS A N 1
ATOM 1873 C CA . LYS A 1 237 ? 5.637 -16.677 -7.564 1.00 96.88 237 LYS A CA 1
ATOM 1874 C C . LYS A 1 237 ? 6.790 -15.979 -6.834 1.00 96.88 237 LYS A C 1
ATOM 1876 O O . LYS A 1 237 ? 6.707 -15.761 -5.633 1.00 96.88 237 LYS A O 1
ATOM 1881 N N . THR A 1 238 ? 7.835 -15.571 -7.554 1.00 96.88 238 THR A N 1
ATOM 1882 C CA . THR A 1 238 ? 8.943 -14.797 -6.975 1.00 96.88 238 THR A CA 1
ATOM 1883 C C . THR A 1 238 ? 8.495 -13.407 -6.517 1.00 96.88 238 THR A C 1
ATOM 1885 O O . THR A 1 238 ? 8.919 -12.970 -5.455 1.00 96.88 238 THR A O 1
ATOM 1888 N N . ALA A 1 239 ? 7.618 -12.723 -7.261 1.00 97.31 239 ALA A N 1
ATOM 1889 C CA . ALA A 1 239 ? 7.068 -11.433 -6.841 1.00 97.31 239 ALA A CA 1
ATOM 1890 C C . ALA A 1 239 ? 6.253 -11.540 -5.542 1.00 97.31 239 ALA A C 1
ATOM 1892 O O . ALA A 1 239 ? 6.320 -10.634 -4.716 1.00 97.31 239 ALA A O 1
ATOM 1893 N N . LEU A 1 240 ? 5.526 -12.647 -5.350 1.00 96.31 240 LEU A N 1
ATOM 1894 C CA . LEU A 1 240 ? 4.788 -12.926 -4.119 1.00 96.31 240 LEU A CA 1
ATOM 1895 C C . LEU A 1 240 ? 5.744 -13.092 -2.930 1.00 96.31 240 LEU A C 1
ATOM 1897 O O . LEU A 1 240 ? 5.628 -12.354 -1.961 1.00 96.31 240 LEU A O 1
ATOM 1901 N N . LEU A 1 241 ? 6.758 -13.957 -3.064 1.00 96.25 241 LEU A N 1
ATOM 1902 C CA . LEU A 1 241 ? 7.786 -14.150 -2.031 1.00 96.25 241 LEU A CA 1
ATOM 1903 C C . LEU A 1 241 ? 8.504 -12.842 -1.675 1.00 96.25 241 LEU A C 1
ATOM 1905 O O . LEU A 1 241 ? 8.757 -12.564 -0.506 1.00 96.25 241 LEU A O 1
ATOM 1909 N N . LEU A 1 242 ? 8.823 -12.031 -2.687 1.00 96.62 242 LEU A N 1
ATOM 1910 C CA . LEU A 1 242 ? 9.470 -10.741 -2.489 1.00 96.62 242 LEU A CA 1
ATOM 1911 C C . LEU A 1 242 ? 8.552 -9.769 -1.740 1.00 96.62 242 LEU A C 1
ATOM 1913 O O . LEU A 1 242 ? 9.006 -9.092 -0.825 1.00 96.62 242 LEU A O 1
ATOM 1917 N N . ARG A 1 243 ? 7.261 -9.722 -2.091 1.00 96.94 243 ARG A N 1
ATOM 1918 C CA . ARG A 1 243 ? 6.265 -8.894 -1.399 1.00 96.94 243 ARG A CA 1
ATOM 1919 C C . ARG A 1 243 ? 6.126 -9.301 0.064 1.00 96.94 243 ARG A C 1
ATOM 1921 O O . ARG A 1 243 ? 6.147 -8.429 0.926 1.00 96.94 243 ARG A O 1
ATOM 1928 N N . ASP A 1 244 ? 6.022 -10.597 0.335 1.00 93.81 244 ASP A N 1
ATOM 1929 C CA . ASP A 1 244 ? 5.867 -11.120 1.693 1.00 93.81 244 ASP A CA 1
ATOM 1930 C C . ASP A 1 244 ? 7.095 -10.790 2.549 1.00 93.81 244 ASP A C 1
ATOM 1932 O O . ASP A 1 244 ? 6.957 -10.319 3.678 1.00 93.81 244 ASP A O 1
ATOM 1936 N N . HIS A 1 245 ? 8.299 -10.940 1.986 1.00 95.00 245 HIS A N 1
ATOM 1937 C CA . HIS A 1 245 ? 9.534 -10.539 2.653 1.00 95.00 245 HIS A CA 1
ATOM 1938 C C . HIS A 1 245 ? 9.569 -9.031 2.937 1.00 95.00 245 HIS A C 1
ATOM 1940 O O . HIS A 1 245 ? 9.786 -8.638 4.075 1.00 95.00 245 HIS A O 1
ATOM 1946 N N . VAL A 1 246 ? 9.271 -8.185 1.945 1.00 95.44 246 VAL A N 1
ATOM 1947 C CA . VAL A 1 246 ? 9.239 -6.719 2.104 1.00 95.44 246 VAL A CA 1
ATOM 1948 C C . VAL A 1 246 ? 8.241 -6.292 3.187 1.00 95.44 246 VAL A C 1
ATOM 1950 O O . VAL A 1 246 ? 8.567 -5.450 4.022 1.00 95.44 246 VAL A O 1
ATOM 1953 N N . MET A 1 247 ? 7.045 -6.888 3.219 1.00 91.62 247 MET A N 1
ATOM 1954 C CA . MET A 1 247 ? 6.037 -6.616 4.252 1.00 91.62 247 MET A CA 1
ATOM 1955 C C . MET A 1 247 ? 6.499 -7.070 5.643 1.00 91.62 247 MET A C 1
ATOM 1957 O O . MET A 1 247 ? 6.271 -6.361 6.625 1.00 91.62 247 MET A O 1
ATOM 1961 N N . LYS A 1 248 ? 7.176 -8.222 5.734 1.00 89.81 248 LYS A N 1
ATOM 1962 C CA . LYS A 1 248 ? 7.768 -8.717 6.982 1.00 89.81 248 LYS A CA 1
ATOM 1963 C C . LYS A 1 248 ? 8.860 -7.773 7.493 1.00 89.81 248 LYS A C 1
ATOM 1965 O O . LYS A 1 248 ? 8.799 -7.358 8.646 1.00 89.81 248 LYS A O 1
ATOM 1970 N N . THR A 1 249 ? 9.799 -7.368 6.637 1.00 91.94 249 THR A N 1
ATOM 1971 C CA . THR A 1 249 ? 10.872 -6.431 7.003 1.00 91.94 249 THR A CA 1
ATOM 1972 C C . THR A 1 249 ? 10.309 -5.078 7.433 1.00 91.94 249 THR A C 1
ATOM 1974 O O . THR A 1 249 ? 10.782 -4.500 8.407 1.00 91.94 249 THR A O 1
ATOM 1977 N N . LEU A 1 250 ? 9.268 -4.576 6.757 1.00 90.62 250 LEU A N 1
ATOM 1978 C CA . LEU A 1 250 ? 8.582 -3.343 7.154 1.00 90.62 250 LEU A CA 1
ATOM 1979 C C . LEU A 1 250 ? 8.012 -3.451 8.573 1.00 90.62 250 LEU A C 1
ATOM 1981 O O . LEU A 1 250 ? 8.184 -2.532 9.373 1.00 90.62 250 LEU A O 1
ATOM 1985 N N . LYS A 1 251 ? 7.364 -4.577 8.897 1.00 86.31 251 LYS A N 1
ATOM 1986 C CA . LYS A 1 251 ? 6.823 -4.833 10.237 1.00 86.31 251 LYS A CA 1
ATOM 1987 C C . LYS A 1 251 ? 7.929 -4.830 11.290 1.00 86.31 251 LYS A C 1
ATOM 1989 O O . LYS A 1 251 ? 7.818 -4.119 12.282 1.00 86.31 251 LYS A O 1
ATOM 1994 N N . GLU A 1 252 ? 8.993 -5.594 11.057 1.00 86.19 252 GLU A N 1
ATOM 1995 C CA . GLU A 1 252 ? 10.124 -5.702 11.982 1.00 86.19 252 GLU A CA 1
ATOM 1996 C C . GLU A 1 252 ? 10.732 -4.328 12.260 1.00 86.19 252 GLU A C 1
ATOM 1998 O O . GLU A 1 252 ? 10.846 -3.918 13.413 1.00 86.19 252 GLU A O 1
ATOM 2003 N N . LYS A 1 253 ? 11.050 -3.571 11.206 1.00 82.56 253 LYS A N 1
ATOM 2004 C CA . LYS A 1 253 ? 11.687 -2.260 11.354 1.00 82.56 253 LYS A CA 1
ATOM 2005 C C . LYS A 1 253 ? 10.777 -1.212 12.001 1.00 82.56 253 LYS A C 1
ATOM 2007 O O . LYS A 1 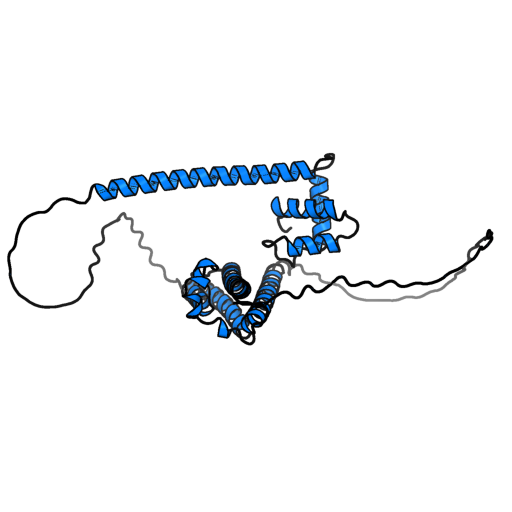253 ? 11.292 -0.327 12.673 1.00 82.56 253 LYS A O 1
ATOM 2012 N N . ARG A 1 254 ? 9.451 -1.330 11.868 1.00 78.12 254 ARG A N 1
ATOM 2013 C CA . ARG A 1 254 ? 8.491 -0.453 12.558 1.00 78.12 254 ARG A CA 1
ATOM 2014 C C . ARG A 1 254 ? 8.383 -0.773 14.055 1.00 78.12 254 ARG A C 1
ATOM 2016 O O . ARG A 1 254 ? 8.260 0.154 14.844 1.00 78.12 254 ARG A O 1
ATOM 2023 N N . CYS A 1 255 ? 8.495 -2.043 14.458 1.00 55.62 255 CYS A N 1
ATOM 2024 C CA . CYS A 1 255 ? 8.453 -2.447 15.872 1.00 55.62 255 CYS A CA 1
ATOM 2025 C C . CYS A 1 255 ? 9.689 -2.004 16.673 1.00 55.62 255 CYS A C 1
ATOM 2027 O O . CYS A 1 255 ? 9.544 -1.603 17.824 1.00 55.62 255 CYS A O 1
ATOM 2029 N N . PHE A 1 256 ? 10.885 -2.010 16.077 1.00 57.06 256 PHE A N 1
ATOM 2030 C CA . PHE A 1 256 ? 12.102 -1.538 16.759 1.00 57.06 256 PHE A CA 1
ATOM 2031 C C . PHE A 1 256 ? 12.104 -0.025 17.036 1.00 57.06 256 PHE A C 1
ATOM 2033 O O . PHE A 1 256 ? 12.768 0.422 17.967 1.00 57.06 256 PHE A O 1
ATOM 2040 N N . SER A 1 257 ? 11.350 0.771 16.271 1.00 53.97 257 SER A N 1
ATOM 2041 C CA . SER A 1 257 ? 11.236 2.217 16.505 1.00 53.97 257 SER A CA 1
ATOM 2042 C C . SER A 1 257 ? 10.310 2.586 17.672 1.00 53.97 257 SER A C 1
ATOM 2044 O O . SER A 1 257 ? 10.375 3.717 18.138 1.00 53.97 257 SER A O 1
ATOM 2046 N N . SER A 1 258 ? 9.469 1.668 18.164 1.00 45.25 258 SER A N 1
ATOM 2047 C CA . SER A 1 258 ? 8.514 1.942 19.255 1.00 45.25 258 SER A CA 1
ATOM 2048 C C . SER A 1 258 ? 9.021 1.559 20.651 1.00 45.25 258 SER A C 1
ATOM 2050 O O . SER A 1 258 ? 8.371 1.896 21.634 1.00 45.25 258 SER A O 1
ATOM 2052 N N . SER A 1 259 ? 10.163 0.872 20.765 1.00 42.25 259 SER A N 1
ATOM 2053 C CA . SER A 1 259 ? 10.709 0.378 22.041 1.00 42.25 259 SER A CA 1
ATOM 2054 C C . SER A 1 259 ? 11.889 1.194 22.591 1.00 42.25 259 SER A C 1
ATOM 2056 O O . SER A 1 259 ? 12.543 0.754 23.531 1.00 42.25 259 SER A O 1
ATOM 2058 N N . ALA A 1 260 ? 12.187 2.370 22.030 1.00 41.47 260 ALA A N 1
ATOM 2059 C CA . ALA A 1 260 ? 13.332 3.195 22.424 1.00 41.47 260 ALA A CA 1
ATOM 2060 C C . ALA A 1 260 ? 12.933 4.446 23.228 1.00 41.47 260 ALA A C 1
ATOM 2062 O O . ALA A 1 260 ? 13.338 5.548 22.885 1.00 41.47 260 ALA A O 1
ATOM 2063 N N . THR A 1 261 ? 12.163 4.285 24.307 1.00 45.28 261 THR A N 1
ATOM 2064 C CA . THR A 1 261 ? 12.128 5.237 25.434 1.00 45.28 261 THR A CA 1
ATOM 2065 C C . THR A 1 261 ? 11.745 4.492 26.711 1.00 45.28 261 THR A C 1
ATOM 2067 O O . THR A 1 261 ? 10.736 3.790 26.723 1.00 45.28 261 THR A O 1
ATOM 2070 N N . ASN A 1 262 ? 12.530 4.718 27.769 1.00 42.62 262 ASN A N 1
ATOM 2071 C CA . ASN A 1 262 ? 12.358 4.305 29.171 1.00 42.62 262 ASN A CA 1
ATOM 2072 C C . ASN A 1 262 ? 13.115 3.043 29.610 1.00 42.62 262 ASN A C 1
ATOM 2074 O O . ASN A 1 262 ? 12.534 2.053 30.039 1.00 42.62 262 ASN A O 1
ATOM 2078 N N . ALA A 1 263 ? 14.443 3.151 29.630 1.00 41.03 263 ALA A N 1
ATOM 2079 C CA . ALA A 1 263 ? 15.255 2.515 30.660 1.00 41.03 263 ALA A CA 1
ATOM 2080 C C . ALA A 1 263 ? 16.046 3.621 31.368 1.00 41.03 263 ALA A C 1
ATOM 2082 O O . ALA A 1 263 ? 17.076 4.053 30.865 1.00 41.03 263 ALA A O 1
ATOM 2083 N N . ASN A 1 264 ? 15.480 4.154 32.454 1.00 42.62 264 ASN A N 1
ATOM 2084 C CA . ASN A 1 264 ? 16.208 4.731 33.588 1.00 42.62 264 ASN A CA 1
ATOM 2085 C C . ASN A 1 264 ? 15.211 5.147 34.677 1.00 42.62 264 ASN A C 1
ATOM 2087 O O . ASN A 1 264 ? 14.716 6.268 34.704 1.00 42.62 264 ASN A O 1
ATOM 2091 N N . ALA A 1 265 ? 14.939 4.220 35.588 1.00 33.44 265 ALA A N 1
ATOM 2092 C CA . ALA A 1 265 ? 14.644 4.536 36.977 1.00 33.44 265 ALA A CA 1
ATOM 2093 C C . ALA A 1 265 ? 15.114 3.342 37.811 1.00 33.44 265 ALA A C 1
ATOM 2095 O O . ALA A 1 265 ? 14.554 2.247 37.735 1.00 33.44 265 ALA A O 1
ATOM 2096 N N . SER A 1 266 ? 16.212 3.559 38.531 1.00 38.31 266 SER A N 1
ATOM 2097 C CA . SER A 1 266 ? 16.805 2.638 39.491 1.00 38.31 266 SER A CA 1
ATOM 2098 C C . SER A 1 266 ? 15.759 2.072 40.446 1.00 38.31 266 SER A C 1
ATOM 2100 O O . SER A 1 266 ? 15.027 2.822 41.087 1.00 38.31 266 SER A O 1
ATOM 2102 N N . SER A 1 267 ? 15.745 0.753 40.600 1.00 32.78 267 SER A N 1
ATOM 2103 C CA . SER A 1 267 ? 15.159 0.087 41.762 1.00 32.78 267 SER A CA 1
ATOM 2104 C C . SER A 1 267 ? 16.268 -0.689 42.463 1.00 32.78 267 SER A C 1
ATOM 2106 O O . SER A 1 267 ? 16.667 -1.775 42.051 1.00 32.78 267 SER A O 1
ATOM 2108 N N . THR A 1 268 ? 16.807 -0.080 43.515 1.00 32.97 268 THR A N 1
ATOM 2109 C CA . THR A 1 268 ? 17.643 -0.762 44.500 1.00 32.97 268 THR A CA 1
ATOM 2110 C C . THR A 1 268 ? 16.721 -1.614 45.369 1.00 32.97 268 THR A C 1
ATOM 2112 O O . THR A 1 268 ? 15.873 -1.084 46.083 1.00 32.97 268 THR A O 1
ATOM 2115 N N . LEU A 1 269 ? 16.865 -2.934 45.287 1.00 33.69 269 LEU A N 1
ATOM 2116 C CA . LEU A 1 269 ? 16.304 -3.879 46.254 1.00 33.69 269 LEU A CA 1
ATOM 2117 C C . LEU A 1 269 ? 17.189 -3.926 47.508 1.00 33.69 269 LEU A C 1
ATOM 2119 O O . LEU A 1 269 ? 18.413 -3.874 47.378 1.00 33.69 269 LEU A O 1
ATOM 2123 N N . PRO A 1 270 ? 16.611 -4.194 48.688 1.00 37.59 270 PRO A N 1
ATOM 2124 C CA . PRO A 1 270 ? 17.283 -4.972 49.713 1.00 37.59 270 PRO A CA 1
ATOM 2125 C C . PRO A 1 270 ? 16.629 -6.352 49.864 1.00 37.59 270 PRO A C 1
ATOM 2127 O O . PRO A 1 270 ? 15.409 -6.509 49.822 1.00 37.59 270 PRO A O 1
ATOM 2130 N N . VAL A 1 271 ? 17.482 -7.360 50.024 1.00 34.03 271 VAL A N 1
ATOM 2131 C CA . VAL A 1 271 ? 17.157 -8.785 50.124 1.00 34.03 271 VAL A CA 1
ATOM 2132 C C . VAL A 1 271 ? 17.517 -9.292 51.532 1.00 34.03 271 VAL A C 1
ATOM 2134 O O . VAL A 1 271 ? 18.532 -8.867 52.077 1.00 34.03 271 VAL A O 1
ATOM 2137 N N . HIS A 1 272 ? 16.752 -10.294 52.006 1.00 38.41 272 HIS A N 1
ATOM 2138 C CA . HIS A 1 272 ? 17.057 -11.307 53.048 1.00 38.41 272 HIS A CA 1
ATOM 2139 C C . HIS A 1 272 ? 16.759 -10.888 54.516 1.00 38.41 272 HIS A C 1
ATOM 2141 O O . HIS A 1 272 ? 17.065 -9.772 54.901 1.00 38.41 272 HIS A O 1
ATOM 2147 N N . VAL A 1 273 ? 16.131 -11.689 55.407 1.00 33.03 273 VAL A N 1
ATOM 2148 C CA . VAL A 1 273 ? 16.274 -13.136 55.726 1.00 33.03 273 VAL A CA 1
ATOM 2149 C C . VAL A 1 273 ? 14.983 -13.743 56.367 1.00 33.03 273 VAL A C 1
ATOM 2151 O O . VAL A 1 273 ? 14.225 -13.038 57.024 1.00 33.03 273 VAL A O 1
ATOM 2154 N N . SER A 1 274 ? 14.746 -15.054 56.173 1.00 33.56 274 SER A N 1
ATOM 2155 C CA . SER A 1 274 ? 13.665 -15.935 56.714 1.00 33.56 274 SER A CA 1
ATOM 2156 C C . SER A 1 274 ? 13.968 -16.502 58.140 1.00 33.56 274 SER A C 1
ATOM 2158 O O . SER A 1 274 ? 14.911 -16.026 58.760 1.00 33.56 274 SER A O 1
ATOM 2160 N N . PRO A 1 275 ? 13.407 -17.646 58.622 1.00 44.59 275 PRO A N 1
ATOM 2161 C CA . PRO A 1 275 ? 12.015 -18.070 58.885 1.00 44.59 275 PRO A CA 1
ATOM 2162 C C . PRO A 1 275 ? 11.775 -18.501 60.367 1.00 44.59 275 PRO A C 1
ATOM 2164 O O . PRO A 1 275 ? 12.713 -18.798 61.101 1.00 44.59 275 PRO A O 1
ATOM 2167 N N . GLY A 1 276 ? 10.515 -18.654 60.803 1.00 28.97 276 GLY A N 1
ATOM 2168 C CA . GLY A 1 276 ? 10.183 -19.237 62.116 1.00 28.97 276 GLY A CA 1
ATOM 2169 C C . GLY A 1 276 ? 8.797 -19.890 62.155 1.00 28.97 276 GLY A C 1
ATOM 2170 O O . GLY A 1 276 ? 7.786 -19.220 61.988 1.00 28.97 276 GLY A O 1
ATOM 2171 N N . ALA A 1 277 ? 8.768 -21.208 62.351 1.00 33.75 277 ALA A N 1
ATOM 2172 C CA . ALA A 1 277 ? 7.585 -22.069 62.382 1.00 33.75 277 ALA A CA 1
ATOM 2173 C C . ALA A 1 277 ? 6.815 -22.017 63.718 1.00 33.75 277 ALA A C 1
ATOM 2175 O O . ALA A 1 277 ? 7.443 -21.835 64.761 1.00 33.75 277 ALA A O 1
ATOM 2176 N N . LYS A 1 278 ? 5.497 -22.302 63.679 1.00 33.91 278 LYS A N 1
ATOM 2177 C CA . LYS A 1 278 ? 4.728 -23.162 64.618 1.00 33.91 278 LYS A CA 1
ATOM 2178 C C . LYS A 1 278 ? 3.240 -23.291 64.191 1.00 33.91 278 LYS A C 1
ATOM 2180 O O . LYS A 1 278 ? 2.593 -22.284 63.946 1.00 33.91 278 LYS A O 1
ATOM 2185 N N . LYS A 1 279 ? 2.795 -24.556 64.056 1.00 32.28 279 LYS A N 1
ATOM 2186 C CA . LYS A 1 279 ? 1.544 -25.240 64.506 1.00 32.28 279 LYS A CA 1
ATOM 2187 C C . LYS A 1 279 ? 0.348 -24.365 64.974 1.00 32.28 279 LYS A C 1
ATOM 2189 O O . LYS A 1 279 ? 0.587 -23.397 65.675 1.00 32.28 279 LYS A O 1
ATOM 2194 N N . ASP A 1 280 ? -0.944 -24.633 64.727 1.00 29.88 280 ASP A N 1
ATOM 2195 C CA . ASP A 1 280 ? -1.719 -25.891 64.664 1.00 29.88 280 ASP A CA 1
ATOM 2196 C C . ASP A 1 280 ? -3.112 -25.697 63.991 1.00 29.88 280 ASP A C 1
ATOM 2198 O O . ASP A 1 280 ? -3.649 -24.593 63.961 1.00 29.88 280 ASP A O 1
ATOM 2202 N N . SER A 1 281 ? -3.740 -26.825 63.616 1.00 33.28 281 SER A N 1
ATOM 2203 C CA . SER A 1 281 ? -5.195 -27.108 63.509 1.00 33.28 281 SER A CA 1
ATOM 2204 C C . SER A 1 281 ? -6.011 -26.671 62.269 1.00 33.28 281 SER A C 1
ATOM 2206 O O . SER A 1 281 ? -6.262 -25.501 62.004 1.00 33.28 281 SER A O 1
ATOM 2208 N N . SER A 1 282 ? -6.517 -27.684 61.552 1.00 33.50 282 SER A N 1
ATOM 2209 C CA . SER A 1 282 ? -7.754 -27.643 60.750 1.00 33.50 282 SER A CA 1
ATOM 2210 C C . SER A 1 282 ? -8.934 -28.134 61.607 1.00 33.50 282 SER A C 1
ATOM 2212 O O . SER A 1 282 ? -8.706 -28.812 62.613 1.00 33.50 282 SER A O 1
ATOM 2214 N N . PRO A 1 283 ? -10.188 -27.873 61.194 1.00 42.59 283 PRO A N 1
ATOM 2215 C CA . PRO A 1 283 ? -10.885 -28.953 60.491 1.00 42.59 283 PRO A CA 1
ATOM 2216 C C . PRO A 1 283 ? -11.769 -28.509 59.310 1.00 42.59 283 PRO A C 1
ATOM 2218 O O . PRO A 1 283 ? -12.289 -27.398 59.247 1.00 42.59 283 PRO A O 1
ATOM 2221 N N . SER A 1 284 ? -11.937 -29.456 58.388 1.00 33.19 284 SER A N 1
ATOM 2222 C CA . SER A 1 284 ? -12.857 -29.484 57.248 1.00 33.19 284 SER A CA 1
ATOM 2223 C C . SER A 1 284 ? -14.328 -29.594 57.664 1.00 33.19 284 SER A C 1
ATOM 2225 O O . SER A 1 284 ? -14.621 -30.327 58.605 1.00 33.19 284 SER A O 1
ATOM 2227 N N . VAL A 1 285 ? -15.250 -29.027 56.871 1.00 33.25 285 VAL A N 1
ATOM 2228 C CA . VAL A 1 285 ? -16.610 -29.576 56.679 1.00 33.25 285 VAL A CA 1
ATOM 2229 C C . VAL A 1 285 ? -17.059 -29.369 55.222 1.00 33.25 285 VAL A C 1
ATOM 2231 O O . VAL A 1 285 ? -16.991 -28.265 54.686 1.00 33.25 285 VAL A O 1
ATOM 2234 N N . GLU A 1 286 ? -17.482 -30.472 54.598 1.00 31.42 286 GLU A N 1
ATOM 2235 C CA . GLU A 1 286 ? -18.053 -30.611 53.252 1.00 31.42 286 GLU A CA 1
ATOM 2236 C C . GLU A 1 286 ? -19.552 -30.229 53.155 1.00 31.42 286 GLU A C 1
ATOM 2238 O O . GLU A 1 286 ? -20.242 -30.032 54.151 1.00 31.42 286 GLU A O 1
ATOM 2243 N N . LEU A 1 287 ? -20.018 -30.172 51.897 1.00 34.22 287 LEU A N 1
ATOM 2244 C CA . LEU A 1 287 ? -21.354 -29.920 51.326 1.00 34.22 287 LEU A CA 1
ATOM 2245 C C . LEU A 1 287 ? -22.572 -30.573 52.029 1.00 34.22 287 LEU A C 1
ATOM 2247 O O . LEU A 1 287 ? -22.450 -31.538 52.778 1.00 34.22 287 LEU A O 1
ATOM 2251 N N . PRO A 1 288 ? -23.796 -30.207 51.584 1.00 40.78 288 PRO A N 1
ATOM 2252 C CA . PRO A 1 288 ? -24.533 -31.242 50.848 1.00 40.78 288 PRO A CA 1
ATOM 2253 C C . PRO A 1 288 ? -25.281 -30.785 49.582 1.00 40.78 288 PRO A C 1
ATOM 2255 O O . PRO A 1 288 ? -25.985 -29.780 49.533 1.00 40.78 288 PRO A O 1
ATOM 2258 N N . ILE A 1 289 ? -25.183 -31.660 48.579 1.00 37.72 289 ILE A N 1
ATOM 2259 C CA . ILE A 1 289 ? -26.042 -31.816 47.399 1.00 37.72 289 ILE A CA 1
ATOM 2260 C C . ILE A 1 289 ? -27.418 -32.359 47.827 1.00 37.72 289 ILE A C 1
ATOM 2262 O O . ILE A 1 289 ? -27.474 -33.311 48.606 1.00 37.72 289 ILE A O 1
ATOM 2266 N N . LYS A 1 290 ? -28.515 -31.898 47.202 1.00 38.62 290 LYS A N 1
ATOM 2267 C CA . LYS A 1 290 ? -29.717 -32.730 46.988 1.00 38.62 290 LYS A CA 1
ATOM 2268 C C . LYS A 1 290 ? -30.251 -32.613 45.555 1.00 38.62 290 LYS A C 1
ATOM 2270 O O . LYS A 1 290 ? -30.447 -31.528 45.024 1.00 38.62 290 LYS A O 1
ATOM 2275 N N . LYS A 1 291 ? -30.447 -33.799 44.968 1.00 34.81 291 LYS A N 1
ATOM 2276 C CA . LYS A 1 291 ? -31.043 -34.150 43.668 1.00 34.81 291 LYS A CA 1
ATOM 2277 C C . LYS A 1 291 ? -32.577 -34.199 43.756 1.00 34.81 291 LYS A C 1
ATOM 2279 O O . LYS A 1 291 ? -33.081 -34.561 44.813 1.00 34.81 291 LYS A O 1
ATOM 2284 N N . ALA A 1 292 ? -33.265 -34.040 42.621 1.00 33.94 292 ALA A N 1
ATOM 2285 C CA . ALA A 1 292 ? -34.427 -34.845 42.182 1.00 33.94 292 ALA A CA 1
ATOM 2286 C C . ALA A 1 292 ? -34.800 -34.427 40.737 1.00 33.94 292 ALA A C 1
ATOM 2288 O O . ALA A 1 292 ? -34.979 -33.247 40.478 1.00 33.94 292 ALA A O 1
ATOM 2289 N N . PHE A 1 293 ? -34.614 -35.282 39.724 1.00 32.19 293 PHE A N 1
ATOM 2290 C CA . PHE A 1 293 ? -35.531 -36.316 39.194 1.00 32.19 293 PHE A CA 1
ATOM 2291 C C . PHE A 1 293 ? -36.570 -35.788 38.185 1.00 32.19 293 PHE A C 1
ATOM 2293 O O . PHE A 1 293 ? -37.404 -34.960 38.523 1.00 32.19 293 PHE A O 1
ATOM 2300 N N . GLY A 1 294 ? -36.552 -36.344 36.963 1.00 31.98 294 GLY A N 1
ATOM 2301 C CA . GLY A 1 294 ? -37.627 -36.183 35.976 1.00 31.98 294 GLY A CA 1
ATOM 2302 C C . GLY A 1 294 ? -37.223 -36.469 34.523 1.00 31.98 294 GLY A C 1
ATOM 2303 O O . GLY A 1 294 ? -36.927 -35.551 33.771 1.00 31.98 294 GLY A O 1
ATOM 2304 N N . LYS A 1 295 ? -37.243 -37.744 34.115 1.00 37.06 295 LYS A N 1
ATOM 2305 C CA . LYS A 1 295 ? -37.361 -38.203 32.710 1.00 37.06 295 LYS A CA 1
ATOM 2306 C C . LYS A 1 295 ? -38.770 -38.807 32.572 1.00 37.06 295 LYS A C 1
ATOM 2308 O O . LYS A 1 295 ? -39.234 -39.378 33.560 1.00 37.06 295 LYS A O 1
ATOM 2313 N N . PRO A 1 296 ? -39.450 -38.734 31.414 1.00 45.66 296 PRO A N 1
ATOM 2314 C CA . PRO A 1 296 ? -39.476 -39.894 30.494 1.00 45.66 296 PRO A CA 1
ATOM 2315 C C . PRO A 1 296 ? -39.530 -39.463 28.998 1.00 45.66 296 PRO A C 1
ATOM 2317 O O . PRO A 1 296 ? -40.026 -38.394 28.683 1.00 45.66 296 PRO A O 1
ATOM 2320 N N . LYS A 1 297 ? -38.809 -40.091 28.054 1.00 35.38 297 LYS A N 1
ATOM 2321 C CA . LYS A 1 297 ? -39.037 -41.334 27.260 1.00 35.38 297 LYS A CA 1
ATOM 2322 C C . LYS A 1 297 ? -39.385 -41.030 25.781 1.00 35.38 297 LYS A C 1
ATOM 2324 O O . LYS A 1 297 ? -40.429 -40.474 25.487 1.00 35.38 297 LYS A O 1
ATOM 2329 N N . ASN A 1 298 ? -38.465 -41.458 24.909 1.00 36.09 298 ASN A N 1
ATOM 2330 C CA . ASN A 1 298 ? -38.599 -42.102 23.588 1.00 36.09 298 ASN A CA 1
ATOM 2331 C C . ASN A 1 298 ? -39.972 -42.202 22.900 1.00 36.09 298 ASN A C 1
ATOM 2333 O O . ASN A 1 298 ? -40.856 -42.838 23.460 1.00 36.09 298 ASN A O 1
ATOM 2337 N N . VAL A 1 299 ? -39.991 -41.838 21.607 1.00 36.62 299 VAL A N 1
ATOM 2338 C CA . VAL A 1 299 ? -40.347 -42.646 20.404 1.00 36.62 299 VAL A CA 1
ATOM 2339 C C . VAL A 1 299 ? -39.565 -41.976 19.242 1.00 36.62 299 VAL A C 1
ATOM 2341 O O . VAL A 1 299 ? -39.496 -40.755 19.231 1.00 36.62 299 VAL A O 1
ATOM 2344 N N . GLY A 1 300 ? -38.851 -42.585 18.291 1.00 31.33 300 GLY A N 1
ATOM 2345 C CA . GLY A 1 300 ? -38.879 -43.916 17.692 1.00 31.33 300 GLY A CA 1
ATOM 2346 C C . GLY A 1 300 ? -39.173 -43.777 16.183 1.00 31.33 300 GLY A C 1
ATOM 2347 O O . GLY A 1 300 ? -40.168 -43.153 15.839 1.00 31.33 300 GLY A O 1
ATOM 2348 N N . HIS A 1 301 ? -38.327 -44.402 15.347 1.00 32.66 301 HIS A N 1
ATOM 2349 C CA . HIS A 1 301 ? -38.427 -44.670 13.890 1.00 32.66 301 HIS A CA 1
ATOM 2350 C C . HIS A 1 301 ? -37.863 -43.629 12.903 1.00 32.66 301 HIS A C 1
ATOM 2352 O O . HIS A 1 301 ? -38.232 -42.463 12.923 1.00 32.66 301 HIS A O 1
ATOM 2358 N N . GLU A 1 302 ? -36.771 -43.962 12.191 1.00 31.36 302 GLU A N 1
ATOM 2359 C CA . GLU A 1 302 ? -36.692 -44.761 10.933 1.00 31.36 302 GLU A CA 1
ATOM 2360 C C . GLU A 1 302 ? -37.265 -43.977 9.738 1.00 31.36 302 GLU A C 1
ATOM 2362 O O . GLU A 1 302 ? -38.337 -43.408 9.836 1.00 31.36 302 GLU A O 1
ATOM 2367 N N . GLY A 1 303 ? -36.646 -43.865 8.565 1.00 31.73 303 GLY A N 1
ATOM 2368 C CA . GLY A 1 303 ? -35.443 -44.451 7.999 1.00 31.73 303 GLY A CA 1
ATOM 2369 C C . GLY A 1 303 ? -35.339 -44.041 6.517 1.00 31.73 303 GLY A C 1
ATOM 2370 O O . GLY A 1 303 ? -36.186 -43.324 5.995 1.00 31.73 303 GLY A O 1
ATOM 2371 N N . ALA A 1 304 ? -34.305 -44.568 5.863 1.00 35.50 304 ALA A N 1
ATOM 2372 C CA . ALA A 1 304 ? -34.201 -44.824 4.422 1.00 35.50 304 ALA A CA 1
ATOM 2373 C C . ALA A 1 304 ? -34.057 -43.649 3.417 1.00 35.50 304 ALA A C 1
ATOM 2375 O O . ALA A 1 304 ? -35.003 -42.989 3.015 1.00 35.50 304 ALA A O 1
ATOM 2376 N N . ALA A 1 305 ? -32.824 -43.567 2.900 1.00 36.12 305 ALA A N 1
ATOM 2377 C CA . ALA A 1 305 ? -32.460 -43.826 1.499 1.00 36.12 305 ALA A CA 1
ATOM 2378 C C . ALA A 1 305 ? -32.955 -42.908 0.360 1.00 36.12 305 ALA A C 1
ATOM 2380 O O . ALA A 1 305 ? -34.133 -42.643 0.183 1.00 36.12 305 ALA A O 1
ATOM 2381 N N . GLY A 1 306 ? -32.027 -42.651 -0.573 1.00 34.94 306 GLY A N 1
ATOM 2382 C CA . GLY A 1 306 ? -32.364 -42.724 -1.999 1.00 34.94 306 GLY A CA 1
ATOM 2383 C C . GLY A 1 306 ? -31.985 -41.521 -2.857 1.00 34.94 306 GLY A C 1
ATOM 2384 O O . GLY A 1 306 ? -32.790 -40.635 -3.088 1.00 34.94 306 GLY A O 1
ATOM 2385 N N . LYS A 1 307 ? -30.756 -41.565 -3.386 1.00 42.50 307 LYS A N 1
ATOM 2386 C CA . LYS A 1 307 ? -30.369 -41.297 -4.787 1.00 42.50 307 LYS A CA 1
ATOM 2387 C C . LYS A 1 307 ? -31.349 -40.464 -5.642 1.00 42.50 307 LYS A C 1
ATOM 2389 O O . LYS A 1 307 ? -32.432 -40.937 -5.958 1.00 42.50 307 LYS A O 1
ATOM 2394 N N . ASN A 1 308 ? -30.853 -39.378 -6.243 1.00 38.88 308 ASN A N 1
ATOM 2395 C CA . ASN A 1 308 ? -30.871 -39.271 -7.708 1.00 38.88 308 ASN A CA 1
ATOM 2396 C C . ASN A 1 308 ? -29.922 -38.193 -8.245 1.00 38.88 308 ASN A C 1
ATOM 2398 O O . ASN A 1 308 ? -30.093 -36.997 -8.028 1.00 38.88 308 ASN A O 1
ATOM 2402 N N . ALA A 1 309 ? -28.942 -38.665 -9.011 1.00 41.41 309 ALA A N 1
ATOM 2403 C CA . ALA A 1 309 ? -28.220 -37.893 -10.003 1.00 41.41 309 ALA A CA 1
ATOM 2404 C C . ALA A 1 309 ? -29.048 -37.831 -11.298 1.00 41.41 309 ALA A C 1
ATOM 2406 O O . ALA A 1 309 ? -29.643 -38.829 -11.704 1.00 41.41 309 ALA A O 1
ATOM 2407 N N . LYS A 1 310 ? -29.009 -36.695 -11.998 1.00 44.31 310 LYS A N 1
ATOM 2408 C CA . LYS A 1 310 ? -29.216 -36.635 -13.452 1.00 44.31 310 LYS A CA 1
ATOM 2409 C C . LYS A 1 310 ? -28.359 -35.510 -14.046 1.00 44.31 310 LYS A C 1
ATOM 2411 O O . LYS A 1 310 ? -28.517 -34.364 -13.630 1.00 44.31 310 LYS A O 1
ATOM 2416 N N . PRO A 1 311 ? -27.467 -35.808 -15.008 1.00 47.88 311 PRO A N 1
ATOM 2417 C CA . PRO A 1 311 ? -26.754 -34.806 -15.787 1.00 47.88 311 PRO A CA 1
ATOM 2418 C C . PRO A 1 311 ? -27.568 -34.441 -17.038 1.00 47.88 311 PRO A C 1
ATOM 2420 O O . PRO A 1 311 ? -28.161 -35.311 -17.678 1.00 47.88 311 PRO A O 1
ATOM 2423 N N . MET A 1 312 ? -27.584 -33.161 -17.418 1.00 39.97 312 MET A N 1
ATOM 2424 C CA . MET A 1 312 ? -28.216 -32.701 -18.659 1.00 39.97 312 MET A CA 1
ATOM 2425 C C . MET A 1 312 ? -27.161 -32.318 -19.707 1.00 39.97 312 MET A C 1
ATOM 2427 O O . MET A 1 312 ? -26.539 -31.267 -19.631 1.00 39.97 312 MET A O 1
ATOM 2431 N N . ARG A 1 313 ? -27.033 -33.218 -20.690 1.00 46.69 313 ARG A N 1
ATOM 2432 C CA . ARG A 1 313 ? -26.883 -32.996 -22.141 1.00 46.69 313 ARG A CA 1
ATOM 2433 C C . ARG A 1 313 ? -25.743 -32.106 -22.665 1.00 46.69 313 ARG A C 1
ATOM 2435 O O . ARG A 1 313 ? -25.858 -30.888 -22.766 1.00 46.69 313 ARG A O 1
ATOM 2442 N N . GLU A 1 314 ? -24.739 -32.787 -23.220 1.00 37.56 314 GLU A N 1
ATOM 2443 C CA . GLU A 1 314 ? -23.954 -32.325 -24.369 1.00 37.56 314 GLU A CA 1
ATOM 2444 C C . GLU A 1 314 ? -24.867 -31.998 -25.568 1.00 37.56 314 GLU A C 1
ATOM 2446 O O . GLU A 1 314 ? -25.754 -32.777 -25.927 1.00 37.56 314 GLU A O 1
ATOM 2451 N N . LYS A 1 315 ? -24.598 -30.876 -26.244 1.00 50.81 315 LYS A N 1
ATOM 2452 C CA . LYS A 1 315 ? -24.970 -30.664 -27.648 1.00 50.81 315 LYS A CA 1
ATOM 2453 C C . LYS A 1 315 ? -23.691 -30.629 -28.482 1.00 50.81 315 LYS A C 1
ATOM 2455 O O . LYS A 1 315 ? -22.935 -29.665 -28.422 1.00 50.81 315 LYS A O 1
ATOM 2460 N N . LYS A 1 316 ? -23.484 -31.678 -29.282 1.00 48.88 316 LYS A N 1
ATOM 2461 C CA . LYS A 1 316 ? -22.673 -31.630 -30.503 1.00 48.88 316 LYS A CA 1
ATOM 2462 C C . LYS A 1 316 ? -23.520 -31.027 -31.628 1.00 48.88 316 LYS A C 1
ATOM 2464 O O . LYS A 1 316 ? -24.623 -31.497 -31.876 1.00 48.88 316 LYS A O 1
ATOM 2469 N N . SER A 1 317 ? -22.985 -30.018 -32.301 1.00 49.78 317 SER A N 1
ATOM 2470 C CA . SER A 1 317 ? -23.288 -29.592 -33.677 1.00 49.78 317 SER A CA 1
ATOM 2471 C C . SER A 1 317 ? -22.269 -28.492 -33.986 1.00 49.78 317 SER A C 1
ATOM 2473 O O . SER A 1 317 ? -22.038 -27.646 -33.133 1.00 49.78 317 SER A O 1
ATOM 2475 N N . GLY A 1 318 ? -21.555 -28.423 -35.096 1.00 45.88 318 GLY A N 1
ATOM 2476 C CA . GLY A 1 318 ? -21.587 -29.140 -36.357 1.00 45.88 318 GLY A CA 1
ATOM 2477 C C . GLY A 1 318 ? -20.560 -28.422 -37.240 1.00 45.88 318 GLY A C 1
ATOM 2478 O O . GLY A 1 318 ? -20.410 -27.205 -37.168 1.00 45.88 318 GLY A O 1
ATOM 2479 N N . ARG A 1 319 ? -19.788 -29.194 -37.996 1.00 52.62 319 ARG A N 1
ATOM 2480 C CA . ARG A 1 319 ? -18.751 -28.750 -38.930 1.00 52.62 319 ARG A CA 1
ATOM 2481 C C . ARG A 1 319 ? -19.377 -28.588 -40.314 1.00 52.62 319 ARG A C 1
ATOM 2483 O O . ARG A 1 319 ? -19.925 -29.569 -40.788 1.00 52.62 319 ARG A O 1
ATOM 2490 N N . THR A 1 320 ? -19.228 -27.415 -40.931 1.00 55.78 320 THR A N 1
ATOM 2491 C CA . THR A 1 320 ? -19.273 -27.086 -42.383 1.00 55.78 320 THR A CA 1
ATOM 2492 C C . THR A 1 320 ? -19.165 -25.557 -42.461 1.00 55.78 320 THR A C 1
ATOM 2494 O O . THR A 1 320 ? -19.812 -24.899 -41.656 1.00 55.78 320 THR A O 1
ATOM 2497 N N . LYS A 1 321 ? -18.403 -24.895 -43.326 1.00 53.44 321 LYS A N 1
ATOM 2498 C CA . LYS A 1 321 ? -17.636 -25.228 -44.528 1.00 53.44 321 LYS A CA 1
ATOM 2499 C C . LYS A 1 321 ? -16.452 -24.259 -44.563 1.00 53.44 321 LYS A C 1
ATOM 2501 O O . LYS A 1 321 ? -16.645 -23.124 -44.075 1.00 53.44 321 LYS A O 1
#

Radius of gyration: 35.95 Å; chains: 1; bounding box: 78×86×109 Å

Organism: Clitoria ternatea (NCBI:txid43366)

Foldseek 3Di:
DPDDDLVLVLLLVVLCVVPNLPDLQSSLVSSLVPPPPPQNPVRDSVVSNVVVVVQCVVCPPPPCSSVVSVVVVVVVVVVVVVVVVVVVVVVVVVVVVVVVVVVVPDDDDDDDDDDDDDDDDDDDDDDDDDDDDDDDDDDDDDDDPPPVVVQVVQLVVLVVLLVVLVPQVPLCVQADDDVVCVDPVNVVFQVDEAGSVNLNVCSVVVVDRDPVSSLVRQLSSLVSQCRPDDPPDPSNVSSVSSNVVSSVVVVVVVVVVVPPDDDDDDDDDDDDDDDDDDDDDDDDDDDDDDDDDDDDDDDDDDDDDDDDDDDDDDDDDDDDD

Secondary structure (DSSP, 8-state):
-----HHHHHHHHHHHHHH-SS-HHHHHHHHHHH-SSS-TTT--HHHHHHHHHHHHHHTTT-TTHHHHHHHHHHHHHHHHHHHHHHHHHHHHHHHHHHHHHHHTT----------------------------------------SHHHHHHHHHHHHHHHHHHHHTSTTGGGGSS--GGGTSHHHHHH-SS---HHHHHHHHHTTS--SHHHHHHHHHHHHHHHHHHS-TTSHHHHHHHHHHHHHHHHHHHHHHHTSS-S------------------------------------------------------------

pLDDT: mean 72.63, std 25.83, range [28.97, 98.38]

Sequence (321 aa):
MEEWGTWEELVLGGAVMRYGTQDWSIVALELQTQTRIVSPFTLTPEVCKAKYEELRKRYSGCPAWFEELRKERVAELRRALELSDGAIGSLEAKLESLKAEKSEKGDDCGINAIETSAKESDLSGHVCPISNCGEVVKSSGVIEEGNRNLRNGGIKDLMGILDSVLLVKGASTFGRKLDIQKRGRYKKMIRRHMDLDTIRSRIKNQKIKSMMELFRDLLLLTNNALVFNSKKTRRYKTALLLRDHVMKTLKEKRCFSSSATNANASSTLPVHVSPGAKKDSSPSVELPIKKAFGKPKNVGHEGAAGKNAKPMREKKSGRTK

InterPro domains:
  IPR001487 Bromodomain [PF00439] (170-239)
  IPR001487 Bromodomain [PR00503] (183-199)
  IPR001487 Bromodomain [PR00503] (199-217)
  IPR001487 Bromodomain [PR00503] (217-236)
  IPR001487 Bromodomain [PS50014] (174-236)
  IPR001487 Bromodomain [SM00297] (151-255)
  IPR036427 Bromodomain-like superfamily [G3DSA:1.20.920.10] (155-268)
  IPR036427 Bromodomain-like superfamily [SSF47370] (155-252)